Protein AF-A0A4R0INA7-F1 (afdb_monomer_lite)

Sequence (273 aa):
MPAPTEARASRQAVVHIVGDWQHWLDRLGLKVPRALCGAYLAAEGPDDGPDQDAPVCDRCERRASRHSLAELVRARCANRRARAATADRWAEAATFEDLCGLTAQWLEGELAFHPGGYDEPDPETTELLPVLADLNRIGFLTEASQPGATDPGYDGAGWQQRAAVQGYVTDETLRRVLALTAQTHGLLYVVHDPSDRIRQDAVVVTTRAGRPYTVFGVWLPPSNTRMTYGSWCSREIGAVVNQAHQVTLIDPEWGREDVLWPALTELLQPHAD

Organism: NCBI:txid1572659

pLDDT: mean 82.32, std 21.12, range [32.53, 98.75]

Secondary structure (DSSP, 8-state):
-PPPPP----HHHHHHHHHHHHHHHHHHTPPPPGGGSTTTSS---------TTPPPPHHHHHHHTSS-HHHHHHHHHHHHHHHHHHHHHHHH--SHHHHHHHHHHHHTT-SS-BTTTBSS--GGGGGGHHHHHHHHHTTEEEEEEE---EEE-TTS-EEEEEEEEEEEE--HHHHHHHHHHHHHHT-EEEEE-TT----PPPEEEEEETTEEEEEESPPPPHHHHHHHHTTTS-HHHHHHHTTSEEEEEEEEEET--SSHHHHHHHHHSPP--

InterPro domains:
  IPR054212 Domain of unknown function DUF6919 [PF21897] (87-269)

Radius of gyration: 26.39 Å; chains: 1; bounding box: 90×70×41 Å

Foldseek 3Di:
DDDDDDDPDDPVVLLVVLVVVVVVCVVVVHDDPPCSPPVNVPDDDDDDPDDPDDDDPPVNVVVPPPDDPVRVVVVVVVLVVLQVVLLVQLAPDDDLLSLLQSQLCQLVVNHCAFLLGGRHDDPQCVVVSVLSSLCSNVAWAWDDWGAFAFDQDPVRWTKKFWGKTKGWGDDPVVVVVVVVLCVVLVKDKAKDALPDPDFDDWAQGMDTNNHRDDTDNGDDALVNLCSRRVVRYDVNNSVVRSRTMIMMITDPDINDHVGPSVSSVVVSDPPDD

Structure (mmCIF, N/CA/C/O backbone):
data_AF-A0A4R0INA7-F1
#
_entry.id   AF-A0A4R0INA7-F1
#
loop_
_atom_site.group_PDB
_atom_site.id
_atom_site.type_symbol
_atom_site.label_atom_id
_atom_site.label_alt_id
_atom_site.label_comp_id
_atom_site.label_asym_id
_atom_site.label_entity_id
_atom_site.label_seq_id
_atom_site.pdbx_PDB_ins_code
_atom_site.Cartn_x
_atom_site.Cartn_y
_atom_site.Cartn_z
_atom_site.occupancy
_atom_site.B_iso_or_equiv
_atom_site.auth_seq_id
_atom_site.auth_comp_id
_atom_site.auth_asym_id
_atom_site.auth_atom_id
_atom_site.pdbx_PDB_model_num
ATOM 1 N N . MET A 1 1 ? 64.926 12.388 -5.546 1.00 42.53 1 MET A N 1
ATOM 2 C CA . MET A 1 1 ? 63.737 13.082 -5.012 1.00 42.53 1 MET A CA 1
ATOM 3 C C . MET A 1 1 ? 63.370 14.220 -5.951 1.00 42.53 1 MET A C 1
ATOM 5 O O . MET A 1 1 ? 64.147 15.166 -6.014 1.00 42.53 1 MET A O 1
ATOM 9 N N . PRO A 1 2 ? 62.266 14.128 -6.708 1.00 32.53 2 PRO A N 1
ATOM 10 C CA . PRO A 1 2 ? 61.672 15.274 -7.381 1.00 32.53 2 PRO A CA 1
ATOM 11 C C . PRO A 1 2 ? 60.582 15.927 -6.508 1.00 32.53 2 PRO A C 1
ATOM 13 O O . PRO A 1 2 ? 59.934 15.261 -5.702 1.00 32.53 2 PRO A O 1
ATOM 16 N N . ALA A 1 3 ? 60.451 17.244 -6.660 1.00 35.81 3 ALA A N 1
ATOM 17 C CA . ALA A 1 3 ? 59.513 18.147 -5.989 1.00 35.81 3 ALA A CA 1
ATOM 18 C C . ALA A 1 3 ? 58.036 17.873 -6.368 1.00 35.81 3 ALA A C 1
ATOM 20 O O . ALA A 1 3 ? 57.791 17.234 -7.394 1.00 35.81 3 ALA A O 1
ATOM 21 N N . PRO A 1 4 ? 57.048 18.346 -5.577 1.00 37.97 4 PRO A N 1
ATOM 22 C CA . PRO A 1 4 ? 55.641 18.083 -5.848 1.00 37.97 4 PRO A CA 1
ATOM 23 C C . PRO A 1 4 ? 55.151 18.910 -7.042 1.00 37.97 4 PRO A C 1
ATOM 25 O O . PRO A 1 4 ? 55.339 20.123 -7.105 1.00 37.97 4 PRO A O 1
ATOM 28 N N . THR A 1 5 ? 54.515 18.232 -7.992 1.00 36.81 5 THR A N 1
ATOM 29 C CA . THR A 1 5 ? 53.863 18.818 -9.162 1.00 36.81 5 THR A CA 1
ATOM 30 C C . THR A 1 5 ? 52.601 19.565 -8.724 1.00 36.81 5 THR A C 1
ATOM 32 O O . THR A 1 5 ? 51.670 18.959 -8.195 1.00 36.81 5 THR A O 1
ATOM 35 N N . GLU A 1 6 ? 52.562 20.880 -8.941 1.00 37.97 6 GLU A N 1
ATOM 36 C CA . GLU A 1 6 ? 51.373 21.712 -8.739 1.00 37.97 6 GLU A CA 1
ATOM 37 C C . GLU A 1 6 ? 50.221 21.254 -9.647 1.00 37.97 6 GLU A C 1
ATOM 39 O O . GLU A 1 6 ? 50.346 21.168 -10.873 1.00 37.97 6 GLU A O 1
ATOM 44 N N . ALA A 1 7 ? 49.072 20.970 -9.034 1.00 38.91 7 ALA A N 1
ATOM 45 C CA . ALA A 1 7 ? 47.838 20.629 -9.720 1.00 38.91 7 ALA A CA 1
ATOM 46 C C . ALA A 1 7 ? 47.245 21.876 -10.396 1.00 38.91 7 ALA A C 1
ATOM 48 O O . ALA A 1 7 ? 46.581 22.700 -9.769 1.00 38.91 7 ALA A O 1
ATOM 49 N N . ARG A 1 8 ? 47.456 22.007 -11.706 1.00 41.19 8 ARG A N 1
ATOM 50 C CA . ARG A 1 8 ? 46.763 22.993 -12.541 1.00 41.19 8 ARG A CA 1
ATOM 51 C C . ARG A 1 8 ? 45.349 22.473 -12.832 1.00 41.19 8 ARG A C 1
ATOM 53 O O . ARG A 1 8 ? 45.127 21.778 -13.819 1.00 41.19 8 ARG A O 1
ATOM 60 N N . ALA A 1 9 ? 44.399 22.763 -11.942 1.00 41.50 9 ALA A N 1
ATOM 61 C CA . ALA A 1 9 ? 42.982 22.487 -12.177 1.00 41.50 9 ALA A CA 1
ATOM 62 C C . ALA A 1 9 ? 42.499 23.268 -13.415 1.00 41.50 9 ALA A C 1
ATOM 64 O O . ALA A 1 9 ? 42.728 24.475 -13.528 1.00 41.50 9 ALA A O 1
ATOM 65 N N . SER A 1 10 ? 41.866 22.586 -14.373 1.00 49.31 10 SER A N 1
ATOM 66 C CA . SER A 1 10 ? 41.339 23.232 -15.579 1.00 49.31 10 SER A CA 1
ATOM 67 C C . SER A 1 10 ? 40.155 24.144 -15.223 1.00 49.31 10 SER A C 1
ATOM 69 O O . SER A 1 10 ? 39.353 23.823 -14.347 1.00 49.31 10 SER A O 1
ATOM 71 N N . ARG A 1 11 ? 40.009 25.287 -15.913 1.00 45.03 11 ARG A N 1
ATOM 72 C CA . ARG A 1 11 ? 38.905 26.257 -15.712 1.00 45.03 11 ARG A CA 1
ATOM 73 C C . ARG A 1 11 ? 37.508 25.615 -15.792 1.00 45.03 11 ARG A C 1
ATOM 75 O O . ARG A 1 11 ? 36.585 26.079 -15.132 1.00 45.03 11 ARG A O 1
ATOM 82 N N . GLN A 1 12 ? 37.368 24.515 -16.533 1.00 43.88 12 GLN A N 1
ATOM 83 C CA . GLN A 1 12 ? 36.139 23.720 -16.606 1.00 43.88 12 GLN A CA 1
ATOM 84 C C . GLN A 1 12 ? 35.754 23.101 -15.252 1.00 43.88 12 GLN A C 1
ATOM 86 O O . GLN A 1 12 ? 34.574 23.067 -14.915 1.00 43.88 12 GLN A O 1
ATOM 91 N N . ALA A 1 13 ? 36.729 22.697 -14.433 1.00 44.38 13 ALA A N 1
ATOM 92 C CA . ALA A 1 13 ? 36.473 22.135 -13.107 1.00 44.38 13 ALA A CA 1
ATOM 93 C C . ALA A 1 13 ? 35.911 23.180 -12.123 1.00 44.38 13 ALA A C 1
ATOM 95 O O . ALA A 1 13 ? 35.060 22.853 -11.302 1.00 44.38 13 ALA A O 1
ATOM 96 N N . VAL A 1 14 ? 36.314 24.452 -12.237 1.00 43.75 14 VAL A N 1
ATOM 97 C CA . VAL A 1 14 ? 35.816 25.539 -11.369 1.00 43.75 14 VAL A CA 1
ATOM 98 C C . VAL A 1 14 ? 34.374 25.933 -11.723 1.00 43.75 14 VAL A C 1
ATOM 100 O O . VAL A 1 14 ? 33.573 26.188 -10.829 1.00 43.75 14 VAL A O 1
ATOM 103 N N . VAL A 1 15 ? 34.005 25.914 -13.010 1.00 47.75 15 VAL A N 1
ATOM 104 C CA . VAL A 1 15 ? 32.629 26.201 -13.465 1.00 47.75 15 VAL A CA 1
ATOM 105 C C . VAL A 1 15 ? 31.639 25.119 -13.012 1.00 47.75 15 VAL A C 1
ATOM 107 O O . VAL A 1 15 ? 30.512 25.444 -12.642 1.00 47.75 15 VAL A O 1
ATOM 110 N N . HIS A 1 16 ? 32.064 23.854 -12.967 1.00 45.56 16 HIS A N 1
ATOM 111 C CA . HIS A 1 16 ? 31.224 22.759 -12.473 1.00 45.56 16 HIS A CA 1
ATOM 112 C C . HIS A 1 16 ? 31.041 22.786 -10.951 1.00 45.56 16 HIS A C 1
ATOM 114 O O . HIS A 1 16 ? 29.917 22.649 -10.476 1.00 45.56 16 HIS A O 1
ATOM 120 N N . ILE A 1 17 ? 32.100 23.079 -10.186 1.00 44.75 17 ILE A N 1
ATOM 121 C CA . ILE A 1 17 ? 32.002 23.178 -8.721 1.00 44.75 17 ILE A CA 1
ATOM 122 C C . ILE A 1 17 ? 31.041 24.303 -8.306 1.00 44.75 17 ILE A C 1
ATOM 124 O O . ILE A 1 17 ? 30.274 24.131 -7.370 1.00 44.75 17 ILE A O 1
ATOM 128 N N . VAL A 1 18 ? 30.998 25.438 -9.005 1.00 48.53 18 VAL A N 1
ATOM 129 C CA . VAL A 1 18 ? 30.060 26.524 -8.655 1.00 48.53 18 VAL A CA 1
ATOM 130 C C . VAL A 1 18 ? 28.613 26.201 -9.072 1.00 48.53 18 VAL A C 1
ATOM 132 O O . VAL A 1 18 ? 27.675 26.597 -8.379 1.00 48.53 18 VAL A O 1
ATOM 135 N N . GLY A 1 19 ? 28.411 25.433 -10.149 1.00 50.62 19 GLY A N 1
ATOM 136 C CA . GLY A 1 19 ? 27.085 24.983 -10.594 1.00 50.62 19 GLY A CA 1
ATOM 137 C C . GLY A 1 19 ? 26.404 24.016 -9.619 1.00 50.62 19 GLY A C 1
ATOM 138 O O . GLY A 1 19 ? 25.214 24.170 -9.339 1.00 50.62 19 GLY A O 1
ATOM 139 N N . ASP A 1 20 ? 27.165 23.087 -9.039 1.00 47.88 20 ASP A N 1
ATOM 140 C CA . ASP A 1 20 ? 26.627 22.070 -8.124 1.00 47.88 20 ASP A CA 1
ATOM 141 C C . ASP A 1 20 ? 26.244 22.653 -6.753 1.00 47.88 20 ASP A C 1
ATOM 143 O O . ASP A 1 20 ? 25.273 22.227 -6.125 1.00 47.88 20 ASP A O 1
ATOM 147 N N . TRP A 1 21 ? 26.944 23.700 -6.306 1.00 45.94 21 TRP A N 1
ATOM 148 C CA . TRP A 1 21 ? 26.625 24.400 -5.057 1.00 45.94 21 TRP A CA 1
ATOM 149 C C . TRP A 1 21 ? 25.444 25.360 -5.210 1.00 45.94 21 TRP A C 1
ATOM 151 O O . TRP A 1 21 ? 24.726 25.612 -4.240 1.00 45.94 21 TRP A O 1
ATOM 161 N N . GLN A 1 22 ? 25.192 25.860 -6.424 1.00 50.78 22 GLN A N 1
ATOM 162 C CA . GLN A 1 22 ? 24.093 26.785 -6.695 1.00 50.78 22 GLN A CA 1
ATOM 163 C C . GLN A 1 22 ? 22.730 26.162 -6.370 1.00 50.78 22 GLN A C 1
ATOM 165 O O . GLN A 1 22 ? 21.890 26.828 -5.775 1.00 50.78 22 GLN A O 1
ATOM 170 N N . HIS A 1 23 ? 22.529 24.874 -6.665 1.00 51.47 23 HIS A N 1
ATOM 171 C CA . HIS A 1 23 ? 21.294 24.168 -6.308 1.00 51.47 23 HIS A CA 1
ATOM 172 C C . HIS A 1 23 ? 21.066 24.114 -4.784 1.00 51.47 23 HIS A C 1
ATOM 174 O O . HIS A 1 23 ? 19.941 24.273 -4.305 1.00 51.47 23 HIS A O 1
ATOM 180 N N . TRP A 1 24 ? 22.138 23.932 -4.006 1.00 51.75 24 TRP A N 1
ATOM 181 C CA . TRP A 1 24 ? 22.070 23.860 -2.545 1.00 51.75 24 TRP A CA 1
ATOM 182 C C . TRP A 1 24 ? 21.854 25.243 -1.907 1.00 51.75 24 TRP A C 1
ATOM 184 O O . TRP A 1 24 ? 21.051 25.393 -0.986 1.00 51.75 24 TRP A O 1
ATOM 194 N N . LEU A 1 25 ? 22.502 26.278 -2.449 1.00 56.38 25 LEU A N 1
ATOM 195 C CA . LEU A 1 25 ? 22.323 27.675 -2.038 1.00 56.38 25 LEU A CA 1
ATOM 196 C C . LEU A 1 25 ? 20.921 28.207 -2.384 1.00 56.38 25 LEU A C 1
ATOM 198 O O . LEU A 1 25 ? 20.319 28.916 -1.573 1.00 56.38 25 LEU A O 1
ATOM 202 N N . ASP A 1 26 ? 20.365 27.790 -3.526 1.00 53.84 26 ASP A N 1
ATOM 203 C CA . ASP A 1 26 ? 18.996 28.103 -3.950 1.00 53.84 26 ASP A CA 1
ATOM 204 C C . ASP A 1 26 ? 17.956 27.478 -2.996 1.00 53.84 26 ASP A C 1
ATOM 206 O O . ASP A 1 26 ? 16.965 28.127 -2.653 1.00 53.84 26 ASP A O 1
ATOM 210 N N . ARG A 1 27 ? 18.202 26.262 -2.479 1.00 53.84 27 ARG A N 1
ATOM 211 C CA . ARG A 1 27 ? 17.357 25.624 -1.446 1.00 53.84 27 ARG A CA 1
ATOM 212 C C . ARG A 1 27 ? 17.363 26.368 -0.107 1.00 53.84 27 ARG A C 1
ATOM 214 O O . ARG A 1 27 ? 16.364 26.329 0.609 1.00 53.84 27 ARG A O 1
ATOM 221 N N . LEU A 1 28 ? 18.462 27.043 0.232 1.00 53.69 28 LEU A N 1
ATOM 222 C CA . LEU A 1 28 ? 18.608 27.801 1.480 1.00 53.69 28 LEU A CA 1
ATOM 223 C C . LEU A 1 28 ? 18.204 29.279 1.370 1.00 53.69 28 LEU A C 1
ATOM 225 O O . LEU A 1 28 ? 18.165 29.976 2.383 1.00 53.69 28 LEU A O 1
ATOM 229 N N . GLY A 1 29 ? 17.883 29.772 0.170 1.00 48.00 29 GLY A N 1
ATOM 230 C CA . GLY A 1 29 ? 17.469 31.162 -0.047 1.00 48.00 29 GLY A CA 1
ATOM 231 C C . GLY A 1 29 ? 18.594 32.191 0.122 1.00 48.00 29 GLY A C 1
ATOM 232 O O . GLY A 1 29 ? 18.318 33.369 0.357 1.00 48.00 29 GLY A O 1
ATOM 233 N N . LEU A 1 30 ? 19.856 31.769 0.011 1.00 47.41 30 LEU A N 1
ATOM 234 C CA . LEU A 1 30 ? 21.020 32.651 0.097 1.00 47.41 30 LEU A CA 1
ATOM 235 C C . LEU A 1 30 ? 21.363 33.198 -1.295 1.00 47.41 30 LEU A C 1
ATOM 237 O O . LEU A 1 30 ? 21.539 32.442 -2.247 1.00 47.41 30 LEU A O 1
ATOM 241 N N . LYS A 1 31 ? 21.469 34.526 -1.433 1.00 49.72 31 LYS A N 1
ATOM 242 C CA . LYS A 1 31 ? 21.865 35.158 -2.703 1.00 49.72 31 LYS A CA 1
ATOM 243 C C . LYS A 1 31 ? 23.366 35.001 -2.927 1.00 49.72 31 LYS A C 1
ATOM 245 O O . LYS A 1 31 ? 24.161 35.453 -2.107 1.00 49.72 31 LYS A O 1
ATOM 250 N N . VAL A 1 32 ? 23.749 34.449 -4.075 1.00 52.53 32 VAL A N 1
ATOM 251 C CA . VAL A 1 32 ? 25.147 34.437 -4.518 1.00 52.53 32 VAL A CA 1
ATOM 252 C C . VAL A 1 32 ? 25.527 35.841 -5.018 1.00 52.53 32 VAL A C 1
ATOM 254 O O . VAL A 1 32 ? 24.811 36.395 -5.859 1.00 52.53 32 VAL A O 1
ATOM 257 N N . PRO A 1 33 ? 26.616 36.454 -4.514 1.00 52.88 33 PRO A N 1
ATOM 258 C CA . PRO A 1 33 ? 27.114 37.725 -5.033 1.00 52.88 33 PRO A CA 1
ATOM 259 C C . PRO A 1 33 ? 27.384 37.644 -6.543 1.00 52.88 33 PRO A C 1
ATOM 261 O O . PRO A 1 33 ? 27.966 36.671 -7.019 1.00 52.88 33 PRO A O 1
ATOM 264 N N . ARG A 1 34 ? 27.001 38.683 -7.300 1.00 51.47 34 ARG A N 1
ATOM 265 C CA . ARG A 1 34 ? 27.123 38.753 -8.776 1.00 51.47 34 ARG A CA 1
ATOM 266 C C . ARG A 1 34 ? 28.512 38.373 -9.316 1.00 51.47 34 ARG A C 1
ATOM 268 O O . ARG A 1 34 ? 28.588 37.794 -10.395 1.00 51.47 34 ARG A O 1
ATOM 275 N N . ALA A 1 35 ? 29.569 38.631 -8.543 1.00 51.09 35 ALA A N 1
ATOM 276 C CA . ALA A 1 35 ? 30.959 38.307 -8.874 1.00 51.09 35 ALA A CA 1
ATOM 277 C C . ALA A 1 35 ? 31.255 36.797 -9.023 1.00 51.09 35 ALA A C 1
ATOM 279 O O . ALA A 1 35 ? 32.305 36.435 -9.542 1.00 51.09 35 ALA A O 1
ATOM 280 N N . LEU A 1 36 ? 30.349 35.917 -8.579 1.00 48.47 36 LEU A N 1
ATOM 281 C CA . LEU A 1 36 ? 30.504 34.457 -8.635 1.00 48.47 36 LEU A CA 1
ATOM 282 C C . LEU A 1 36 ? 29.595 33.786 -9.682 1.00 48.47 36 LEU A C 1
ATOM 284 O O . LEU A 1 36 ? 29.593 32.565 -9.811 1.00 48.47 36 LEU A O 1
ATOM 288 N N . CYS A 1 37 ? 28.827 34.561 -10.456 1.00 55.09 37 CYS A N 1
ATOM 289 C CA . CYS A 1 37 ? 28.066 34.036 -11.589 1.00 55.09 37 CYS A CA 1
ATOM 290 C C . CYS A 1 37 ? 29.021 33.687 -12.743 1.00 55.09 37 CYS A C 1
ATOM 292 O O . CYS A 1 37 ? 29.847 34.513 -13.132 1.00 55.09 37 CYS A O 1
ATOM 294 N N . GLY A 1 38 ? 28.880 32.496 -13.338 1.00 49.00 38 GLY A N 1
ATOM 295 C CA . GLY A 1 38 ? 29.788 31.978 -14.374 1.00 49.00 38 GLY A CA 1
A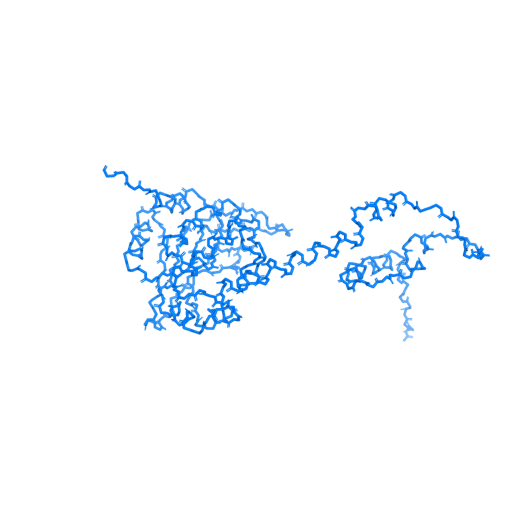TOM 296 C C . GLY A 1 38 ? 29.969 32.868 -15.614 1.00 49.00 38 GLY A C 1
ATOM 297 O O . GLY A 1 38 ? 30.968 32.729 -16.308 1.00 49.00 38 GLY A O 1
ATOM 298 N N . ALA A 1 39 ? 29.058 33.815 -15.867 1.00 49.25 39 ALA A N 1
ATOM 299 C CA . ALA A 1 39 ? 29.199 34.812 -16.931 1.00 49.25 39 ALA A CA 1
ATOM 300 C C . ALA A 1 39 ? 30.151 35.973 -16.566 1.00 49.25 39 ALA A C 1
ATOM 302 O O . ALA A 1 39 ? 30.832 36.487 -17.444 1.00 49.25 39 ALA A O 1
ATOM 303 N N . TYR A 1 40 ? 30.244 36.354 -15.285 1.00 47.22 40 TYR A N 1
ATOM 304 C CA . TYR A 1 40 ? 31.164 37.398 -14.802 1.00 47.22 40 TYR A CA 1
ATOM 305 C C . TYR A 1 40 ? 32.612 36.888 -14.745 1.00 47.22 40 TYR A C 1
ATOM 307 O O . TYR A 1 40 ? 33.551 37.628 -15.000 1.00 47.22 40 TYR A O 1
ATOM 315 N N . LEU A 1 41 ? 32.789 35.590 -14.478 1.00 48.44 41 LEU A N 1
ATOM 316 C CA . LEU A 1 41 ? 34.094 34.917 -14.498 1.00 48.44 41 LEU A CA 1
ATOM 317 C C . LEU A 1 41 ? 34.597 34.593 -15.919 1.00 48.44 41 LEU A C 1
ATOM 319 O O . LEU A 1 41 ? 35.761 34.234 -16.081 1.00 48.44 41 LEU A O 1
ATOM 323 N N . ALA A 1 42 ? 33.728 34.688 -16.933 1.00 48.53 42 ALA A N 1
ATOM 324 C CA . ALA A 1 42 ? 34.043 34.389 -18.332 1.00 48.53 42 ALA A CA 1
ATOM 325 C C . ALA A 1 42 ? 34.328 35.638 -19.190 1.00 48.53 42 ALA A C 1
ATOM 327 O O . ALA A 1 42 ? 34.786 35.492 -20.322 1.00 48.53 42 ALA A O 1
ATOM 328 N N . ALA A 1 43 ? 34.066 36.845 -18.679 1.00 47.97 43 ALA A N 1
ATOM 329 C CA . ALA A 1 43 ? 34.358 38.093 -19.374 1.00 47.97 43 ALA A CA 1
ATOM 330 C C . ALA A 1 43 ? 35.795 38.551 -19.057 1.00 47.97 43 ALA A C 1
ATOM 332 O O . ALA A 1 43 ? 36.082 38.989 -17.946 1.00 47.97 43 ALA A O 1
ATOM 333 N N . GLU A 1 44 ? 36.713 38.432 -20.020 1.00 44.78 44 GLU A N 1
ATOM 334 C CA . GLU A 1 44 ? 38.018 39.102 -19.952 1.00 44.78 44 GLU A CA 1
ATOM 335 C C . GLU A 1 44 ? 37.855 40.566 -20.405 1.00 44.78 44 GLU A C 1
ATOM 337 O O . GLU A 1 44 ? 37.512 40.825 -21.557 1.00 44.78 44 GLU A O 1
ATOM 342 N N . GLY A 1 45 ? 38.098 41.524 -19.506 1.00 45.12 45 GLY A N 1
ATOM 343 C CA . GLY A 1 45 ? 38.155 42.959 -19.807 1.00 45.12 45 GLY A CA 1
ATOM 344 C C . GLY A 1 45 ? 38.576 43.771 -18.571 1.00 45.12 45 GLY A C 1
ATOM 345 O O . GLY A 1 45 ? 38.153 43.418 -17.470 1.00 45.12 45 GLY A O 1
ATOM 346 N N . PRO A 1 46 ? 39.461 44.779 -18.704 1.00 45.47 46 PRO A N 1
ATOM 347 C CA . PRO A 1 46 ? 40.089 45.446 -17.568 1.00 45.47 46 PRO A CA 1
ATOM 348 C C . PRO A 1 46 ? 39.139 46.445 -16.900 1.00 45.47 46 PRO A C 1
ATOM 350 O O . PRO A 1 46 ? 38.490 47.220 -17.585 1.00 45.47 46 PRO A O 1
ATOM 353 N N . ASP A 1 47 ? 39.112 46.400 -15.568 1.00 52.06 47 ASP A N 1
ATOM 354 C CA . ASP A 1 47 ? 38.852 47.497 -14.622 1.00 52.06 47 ASP A CA 1
ATOM 355 C C . ASP A 1 47 ? 38.012 48.689 -15.132 1.00 52.06 47 ASP A C 1
ATOM 357 O O . ASP A 1 47 ? 38.489 49.819 -15.190 1.00 52.06 47 ASP A O 1
ATOM 361 N N . ASP A 1 48 ? 36.741 48.438 -15.441 1.00 42.81 48 ASP A N 1
ATOM 362 C CA . ASP A 1 48 ? 35.712 49.472 -15.487 1.00 42.81 48 ASP A CA 1
ATOM 363 C C . ASP A 1 48 ? 34.731 49.195 -14.340 1.00 42.81 48 ASP A C 1
ATOM 365 O O . ASP A 1 48 ? 34.306 48.057 -14.117 1.00 42.81 48 ASP A O 1
ATOM 369 N N . GLY A 1 49 ? 34.462 50.232 -13.542 1.00 49.69 49 GLY A N 1
ATOM 370 C CA . GLY A 1 49 ? 33.680 50.171 -12.305 1.00 49.69 49 GLY A CA 1
ATOM 371 C C . GLY A 1 49 ? 32.276 49.571 -12.474 1.00 49.69 49 GLY A C 1
ATOM 372 O O . GLY A 1 49 ? 31.852 49.285 -13.588 1.00 49.69 49 GLY A O 1
ATOM 373 N N . PRO A 1 50 ? 31.526 49.367 -11.372 1.00 41.06 50 PRO A N 1
ATOM 374 C CA . PRO A 1 50 ? 30.244 48.671 -11.404 1.00 41.06 50 PRO A CA 1
ATOM 375 C C . PRO A 1 50 ? 29.255 49.406 -12.313 1.00 41.06 50 PRO A C 1
ATOM 377 O O . PRO A 1 50 ? 28.613 50.369 -11.896 1.00 41.06 50 PRO A O 1
ATOM 380 N N . ASP A 1 51 ? 29.155 48.931 -13.549 1.00 44.19 51 ASP A N 1
ATOM 381 C CA . ASP A 1 51 ? 28.239 49.424 -14.561 1.00 44.19 51 ASP A CA 1
ATOM 382 C C . ASP A 1 51 ? 26.812 49.100 -14.103 1.00 44.19 51 ASP A C 1
ATOM 384 O O . ASP A 1 51 ? 26.408 47.935 -13.997 1.00 44.19 51 ASP A O 1
ATOM 388 N N . GLN A 1 52 ? 26.081 50.140 -13.699 1.00 48.31 52 GLN A N 1
ATOM 389 C CA . GLN A 1 52 ? 24.741 50.022 -13.122 1.00 48.31 52 GLN A CA 1
ATOM 390 C C . GLN A 1 52 ? 23.667 49.761 -14.190 1.00 48.31 52 GLN A C 1
ATOM 392 O O . GLN A 1 52 ? 22.542 49.434 -13.816 1.00 48.31 52 GLN A O 1
ATOM 397 N N . ASP A 1 53 ? 24.027 49.792 -15.481 1.00 45.62 53 ASP A N 1
ATOM 398 C CA . ASP A 1 53 ? 23.081 49.775 -16.605 1.00 45.62 53 ASP A CA 1
ATOM 399 C C . ASP A 1 53 ? 23.281 48.618 -17.610 1.00 45.62 53 ASP A C 1
ATOM 401 O O . ASP A 1 53 ? 22.698 48.619 -18.696 1.00 45.62 53 ASP A O 1
ATOM 405 N N . ALA A 1 54 ? 24.039 47.571 -17.260 1.00 46.50 54 ALA A N 1
ATOM 406 C CA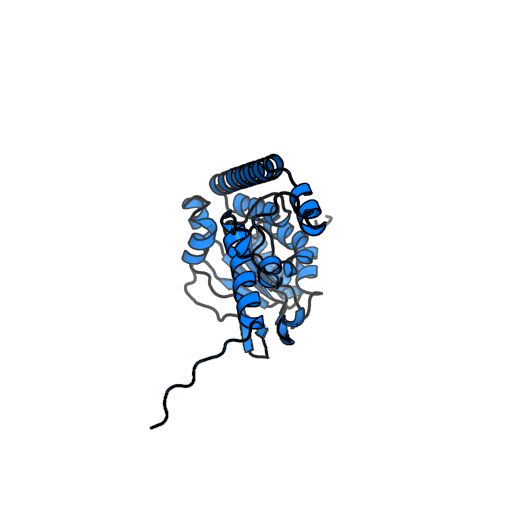 . ALA A 1 54 ? 24.141 46.384 -18.115 1.00 46.50 54 ALA A CA 1
ATOM 407 C C . ALA A 1 54 ? 22.769 45.672 -18.250 1.00 46.50 54 ALA A C 1
ATOM 409 O O . ALA A 1 54 ? 22.162 45.318 -17.228 1.00 46.50 54 ALA A O 1
ATOM 410 N N . PRO A 1 55 ? 22.271 45.404 -19.479 1.00 48.31 55 PRO A N 1
ATOM 411 C CA . PRO A 1 55 ? 20.949 44.824 -19.686 1.00 48.31 55 PRO A CA 1
ATOM 412 C C . PRO A 1 55 ? 20.852 43.446 -19.026 1.00 48.31 55 PRO A C 1
ATOM 414 O O . PRO A 1 55 ? 21.690 42.561 -19.228 1.00 48.31 55 PRO A O 1
ATOM 417 N N . VAL A 1 56 ? 19.811 43.262 -18.211 1.00 52.75 56 VAL A N 1
ATOM 418 C CA . VAL A 1 56 ? 19.497 41.971 -17.597 1.00 52.75 56 VAL A CA 1
ATOM 419 C C . VAL A 1 56 ? 19.279 40.974 -18.728 1.00 52.75 56 VAL A C 1
ATOM 421 O O . VAL A 1 56 ? 18.468 41.207 -19.617 1.00 52.75 56 VAL A O 1
ATOM 424 N N . CYS A 1 57 ? 20.021 39.863 -18.732 1.00 60.78 57 CYS A N 1
ATOM 425 C CA . CYS A 1 57 ? 19.846 38.900 -19.810 1.00 60.78 57 CYS A CA 1
ATOM 426 C C . CYS A 1 57 ? 18.410 38.358 -19.793 1.00 60.78 57 CYS A C 1
ATOM 428 O O . CYS A 1 57 ? 17.823 38.124 -18.735 1.00 60.78 57 CYS A O 1
ATOM 430 N N . ASP A 1 58 ? 17.879 38.084 -20.977 1.00 47.84 58 ASP A N 1
ATOM 431 C CA . ASP A 1 58 ? 16.504 37.637 -21.221 1.00 47.84 58 ASP A CA 1
ATOM 432 C C . ASP A 1 58 ? 16.142 36.359 -20.408 1.00 47.84 58 ASP A C 1
ATOM 434 O O . ASP A 1 58 ? 14.990 36.065 -20.099 1.00 47.84 58 ASP A O 1
ATOM 438 N N . ARG A 1 59 ? 17.151 35.587 -19.968 1.00 52.25 59 ARG A N 1
ATOM 439 C CA . ARG A 1 59 ? 17.001 34.445 -19.044 1.00 52.25 59 ARG A CA 1
ATOM 440 C C . ARG A 1 59 ? 16.773 34.870 -17.588 1.00 52.25 59 ARG A C 1
ATOM 442 O O . ARG A 1 59 ? 16.006 34.215 -16.892 1.00 52.25 59 ARG A O 1
ATOM 449 N N . CYS A 1 60 ? 17.422 35.935 -17.126 1.00 52.03 60 CYS A N 1
ATOM 450 C CA . CYS A 1 60 ? 17.232 36.523 -15.800 1.00 52.03 60 CYS A CA 1
ATOM 451 C C . CYS A 1 60 ? 15.931 37.334 -15.724 1.00 52.03 60 CYS A C 1
ATOM 453 O O . CYS A 1 60 ? 15.232 37.231 -14.719 1.00 52.03 60 CYS A O 1
ATOM 455 N N . GLU A 1 61 ? 15.543 38.037 -16.793 1.00 49.41 61 GLU A N 1
ATOM 456 C CA . GLU A 1 61 ? 14.232 38.697 -16.895 1.00 49.41 61 GLU A CA 1
ATOM 457 C C . GLU A 1 61 ? 13.084 37.683 -16.889 1.00 49.41 61 GLU A C 1
ATOM 459 O O . GLU A 1 61 ? 12.162 37.809 -16.082 1.00 49.41 61 GLU A O 1
ATOM 464 N N . ARG A 1 62 ? 13.178 36.598 -17.674 1.00 52.66 62 ARG A N 1
ATOM 465 C CA . ARG A 1 62 ? 12.201 35.488 -17.653 1.00 52.66 62 ARG A CA 1
ATOM 466 C C . ARG A 1 62 ? 12.168 34.696 -16.339 1.00 52.66 62 ARG A C 1
ATOM 468 O O . ARG A 1 62 ? 11.184 34.012 -16.066 1.00 52.66 62 ARG A O 1
ATOM 475 N N . ARG A 1 63 ? 13.228 34.754 -15.522 1.00 51.97 63 ARG A N 1
ATOM 476 C CA . ARG A 1 63 ? 13.314 34.069 -14.214 1.00 51.97 63 ARG A CA 1
ATOM 477 C C . ARG A 1 63 ? 12.817 34.956 -13.067 1.00 51.97 63 ARG A C 1
ATOM 479 O O . ARG A 1 63 ? 12.193 34.437 -12.149 1.00 51.97 63 ARG A O 1
ATOM 486 N N . ALA A 1 64 ? 13.020 36.272 -13.147 1.00 50.47 64 ALA A N 1
ATOM 487 C CA . ALA A 1 64 ? 12.460 37.254 -12.213 1.00 50.47 64 ALA A CA 1
ATOM 488 C C . ALA A 1 64 ? 10.939 37.444 -12.381 1.00 50.47 64 ALA A C 1
ATOM 490 O O . ALA A 1 64 ? 10.251 37.777 -11.421 1.00 50.47 64 ALA A O 1
ATOM 491 N N . SER A 1 65 ? 10.412 37.195 -13.583 1.00 54.47 65 SER A N 1
ATOM 492 C CA . SER A 1 65 ? 8.997 37.382 -13.932 1.00 54.47 65 SER A CA 1
ATOM 493 C C . SER A 1 65 ? 8.107 36.156 -13.721 1.00 54.47 65 SER A C 1
ATOM 495 O O . SER A 1 65 ? 6.921 36.227 -14.030 1.00 54.47 65 SER A O 1
ATOM 497 N N . ARG A 1 66 ? 8.622 35.029 -13.204 1.00 59.62 66 ARG A N 1
ATOM 498 C CA . ARG A 1 66 ? 7.794 33.818 -13.140 1.00 59.62 66 ARG A CA 1
ATOM 499 C C . ARG A 1 66 ? 6.876 33.741 -11.938 1.00 59.62 66 ARG A C 1
ATOM 501 O O . ARG A 1 66 ? 5.721 33.439 -12.178 1.00 59.62 66 ARG A O 1
ATOM 508 N N . HIS A 1 67 ? 7.295 34.049 -10.716 1.00 58.22 67 HIS A N 1
ATOM 509 C CA . HIS A 1 67 ? 6.386 34.197 -9.571 1.00 58.22 67 HIS A CA 1
ATOM 510 C C . HIS A 1 67 ? 6.900 35.363 -8.722 1.00 58.22 67 HIS A C 1
ATOM 512 O O . HIS A 1 67 ? 8.070 35.386 -8.333 1.00 58.22 67 HIS A O 1
ATOM 518 N N . SER A 1 68 ? 6.050 36.337 -8.422 1.00 81.12 68 SER A N 1
ATOM 519 C CA . SER A 1 68 ? 6.355 37.358 -7.422 1.00 81.12 68 SER A CA 1
ATOM 520 C C . SER A 1 68 ? 6.725 36.690 -6.090 1.00 81.12 68 SER A C 1
ATOM 522 O O . SER A 1 68 ? 6.214 35.621 -5.747 1.00 81.12 68 SER A O 1
ATOM 524 N N . LEU A 1 69 ? 7.579 37.328 -5.283 1.00 77.94 69 LEU A N 1
ATOM 525 C CA . LEU A 1 69 ? 7.884 36.851 -3.923 1.00 77.94 69 LEU A CA 1
ATOM 526 C C . LEU A 1 69 ? 6.598 36.561 -3.125 1.00 77.94 69 LEU A C 1
ATOM 528 O O . LEU A 1 69 ? 6.535 35.601 -2.362 1.00 77.94 69 LEU A O 1
ATOM 532 N N . ALA A 1 70 ? 5.552 37.360 -3.351 1.00 78.31 70 ALA A N 1
ATOM 533 C CA . ALA A 1 70 ? 4.242 37.169 -2.748 1.00 78.31 70 ALA A CA 1
ATOM 534 C C . ALA A 1 70 ? 3.571 35.845 -3.167 1.00 78.31 70 ALA A C 1
ATOM 536 O O . ALA A 1 70 ? 2.954 35.195 -2.327 1.00 78.31 70 ALA A O 1
ATOM 537 N N . GLU A 1 71 ? 3.698 35.412 -4.423 1.00 83.06 71 GLU A N 1
ATOM 538 C CA . GLU A 1 71 ? 3.180 34.119 -4.899 1.00 83.06 71 GLU A CA 1
ATOM 539 C C . GLU A 1 71 ? 3.936 32.943 -4.289 1.00 83.06 71 GLU A C 1
ATOM 541 O O . GLU A 1 71 ? 3.304 32.005 -3.811 1.00 83.06 71 GLU A O 1
ATOM 546 N N . LEU A 1 72 ? 5.267 33.023 -4.206 1.00 82.94 72 LEU A N 1
ATOM 547 C CA . LEU A 1 72 ? 6.079 31.997 -3.543 1.00 82.94 72 LEU A CA 1
ATOM 548 C C . LEU A 1 72 ? 5.733 31.871 -2.053 1.00 82.94 72 LEU A C 1
ATOM 550 O O . LEU A 1 72 ? 5.582 30.764 -1.534 1.00 82.94 72 LEU A O 1
ATOM 554 N N . VAL A 1 73 ? 5.557 33.001 -1.362 1.00 85.81 73 VAL A N 1
ATOM 555 C CA . VAL A 1 73 ? 5.125 33.019 0.043 1.00 85.81 73 VAL A CA 1
ATOM 556 C C . VAL A 1 73 ? 3.724 32.420 0.188 1.00 85.81 73 VAL A C 1
ATOM 558 O O . VAL A 1 73 ? 3.514 31.585 1.069 1.00 85.81 73 VAL A O 1
ATOM 561 N N . ARG A 1 74 ? 2.774 32.779 -0.688 1.00 87.81 74 ARG A N 1
ATOM 562 C CA . ARG A 1 74 ? 1.419 32.200 -0.683 1.00 87.81 74 ARG A CA 1
ATOM 563 C C . ARG A 1 74 ? 1.442 30.688 -0.900 1.00 87.81 74 ARG A C 1
ATOM 565 O O . ARG A 1 74 ? 0.809 29.976 -0.122 1.00 87.81 74 ARG A O 1
ATOM 572 N N . ALA A 1 75 ? 2.196 30.203 -1.885 1.00 87.69 75 ALA A N 1
ATOM 573 C CA . ALA A 1 75 ? 2.342 28.777 -2.169 1.00 87.69 75 ALA A CA 1
ATOM 574 C C . ALA A 1 75 ? 2.931 28.019 -0.968 1.00 87.69 75 ALA A C 1
ATOM 576 O O . ALA A 1 75 ? 2.380 27.006 -0.541 1.00 87.69 75 ALA A O 1
ATOM 577 N N . ARG A 1 76 ? 3.984 28.558 -0.337 1.00 89.06 76 ARG A N 1
ATOM 578 C CA . ARG A 1 76 ? 4.590 27.962 0.864 1.00 89.06 76 ARG A CA 1
ATOM 579 C C . ARG A 1 76 ? 3.619 27.902 2.044 1.00 89.06 76 ARG A C 1
ATOM 581 O O . ARG A 1 76 ? 3.565 26.894 2.745 1.00 89.06 76 ARG A O 1
ATOM 588 N N . CYS A 1 77 ? 2.848 28.963 2.278 1.00 93.81 77 CYS A N 1
ATOM 589 C CA . CYS A 1 77 ? 1.833 28.987 3.332 1.00 93.81 77 CYS A CA 1
ATOM 590 C C . CYS A 1 77 ? 0.672 28.025 3.046 1.00 93.81 77 CYS A C 1
ATOM 592 O O . CYS A 1 77 ? 0.147 27.413 3.975 1.00 93.81 77 CYS A O 1
ATOM 594 N N . ALA A 1 78 ? 0.257 27.884 1.785 1.00 92.12 78 ALA A N 1
ATOM 595 C CA . ALA A 1 78 ? -0.758 26.915 1.380 1.00 92.12 78 ALA A CA 1
ATOM 596 C C . ALA A 1 78 ? -0.269 25.477 1.605 1.00 92.12 78 ALA A C 1
ATOM 598 O O . ALA A 1 78 ? -0.945 24.721 2.294 1.00 92.12 78 ALA A O 1
ATOM 599 N N . ASN A 1 79 ? 0.942 25.145 1.144 1.00 91.38 79 ASN A N 1
ATOM 600 C CA . ASN A 1 79 ? 1.551 23.835 1.366 1.00 91.38 79 ASN A CA 1
ATOM 601 C C . ASN A 1 79 ? 1.683 23.516 2.864 1.00 91.38 79 ASN A C 1
ATOM 603 O O . ASN A 1 79 ? 1.253 22.455 3.302 1.00 91.38 79 ASN A O 1
ATOM 607 N N . ARG A 1 80 ? 2.169 24.461 3.684 1.00 94.06 80 ARG A N 1
ATOM 608 C CA . ARG A 1 80 ? 2.251 24.265 5.142 1.00 94.06 80 ARG A CA 1
ATOM 609 C C . ARG A 1 80 ? 0.887 23.950 5.763 1.00 94.06 80 ARG A C 1
ATOM 611 O O . ARG A 1 80 ? 0.816 23.082 6.624 1.00 94.06 80 ARG A O 1
ATOM 618 N N . ARG A 1 81 ? -0.175 24.648 5.348 1.00 95.56 81 ARG A N 1
ATOM 619 C CA . ARG A 1 81 ? -1.538 24.394 5.844 1.00 95.56 81 ARG A CA 1
ATOM 620 C C . ARG A 1 81 ? -2.062 23.028 5.405 1.00 95.56 81 ARG A C 1
ATOM 622 O O . ARG A 1 81 ? -2.601 22.320 6.241 1.00 95.56 81 ARG A O 1
ATOM 629 N N . ALA A 1 82 ? -1.853 22.644 4.145 1.00 93.94 82 ALA A N 1
ATOM 630 C CA . ALA A 1 82 ? -2.246 21.327 3.640 1.00 93.94 82 ALA A CA 1
ATOM 631 C C . ALA A 1 82 ? -1.532 20.190 4.391 1.00 93.94 82 ALA A C 1
ATOM 633 O O . ALA A 1 82 ? -2.164 19.212 4.783 1.00 93.94 82 ALA A O 1
ATOM 634 N N . ARG A 1 83 ? -0.232 20.353 4.670 1.00 96.06 83 ARG A N 1
ATOM 635 C CA . ARG A 1 83 ? 0.532 19.397 5.482 1.00 96.06 83 ARG A CA 1
ATOM 636 C C . ARG A 1 83 ? 0.049 19.342 6.928 1.00 96.06 83 ARG A C 1
ATOM 638 O O . ARG A 1 83 ? -0.067 18.251 7.462 1.00 96.06 83 ARG A O 1
ATOM 645 N N . ALA A 1 84 ? -0.248 20.482 7.553 1.00 96.56 84 ALA A N 1
ATOM 646 C CA . ALA A 1 84 ? -0.803 20.496 8.907 1.00 96.56 84 ALA A CA 1
ATOM 647 C C . ALA A 1 84 ? -2.151 19.759 8.965 1.00 96.56 84 ALA A C 1
ATOM 649 O O . ALA A 1 84 ? -2.298 18.845 9.761 1.00 96.56 84 ALA A O 1
ATOM 650 N N . ALA A 1 85 ? -3.067 20.056 8.037 1.00 97.25 85 ALA A N 1
ATOM 651 C CA . ALA A 1 85 ? -4.349 19.360 7.951 1.00 97.25 85 ALA A CA 1
ATOM 652 C C . ALA A 1 85 ? -4.183 17.852 7.697 1.00 97.25 85 ALA A C 1
ATOM 654 O O . ALA A 1 85 ? -4.867 17.047 8.312 1.00 97.25 85 ALA A O 1
ATOM 655 N N . THR A 1 86 ? -3.248 17.450 6.829 1.00 97.75 86 THR A N 1
ATOM 656 C CA . THR A 1 86 ? -2.938 16.026 6.605 1.00 97.75 86 THR A CA 1
ATOM 657 C C . THR A 1 86 ? -2.429 15.363 7.887 1.00 97.75 86 THR A C 1
ATOM 659 O O . THR A 1 86 ? -2.868 14.268 8.220 1.00 97.75 86 THR A O 1
ATOM 662 N N . ALA A 1 87 ? -1.543 16.029 8.632 1.00 97.00 87 ALA A N 1
ATOM 663 C CA . ALA A 1 87 ? -1.038 15.525 9.906 1.00 97.00 87 ALA A CA 1
ATOM 664 C C . ALA A 1 87 ? -2.155 15.350 10.945 1.00 97.00 87 AL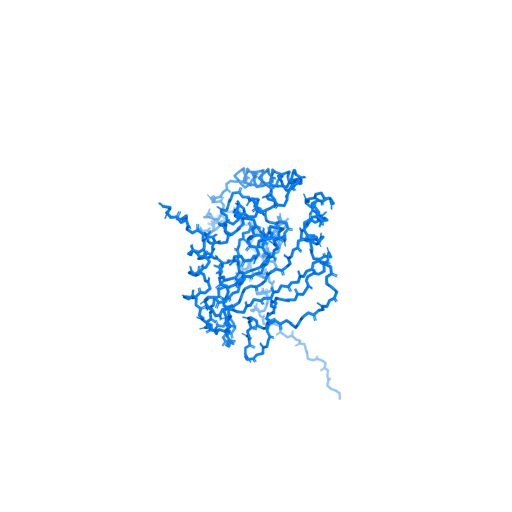A A C 1
ATOM 666 O O . ALA A 1 87 ? -2.195 14.315 11.604 1.00 97.00 87 ALA A O 1
ATOM 667 N N . ASP A 1 88 ? -3.074 16.314 11.047 1.00 97.69 88 ASP A N 1
ATOM 668 C CA . ASP A 1 88 ? -4.225 16.233 11.953 1.00 97.69 88 ASP A CA 1
ATOM 669 C C . ASP A 1 88 ? -5.099 15.013 11.615 1.00 97.69 88 ASP A C 1
ATOM 671 O O . ASP A 1 88 ? -5.440 14.233 12.499 1.00 97.69 88 ASP A O 1
ATOM 675 N N . ARG A 1 89 ? -5.358 14.757 10.324 1.00 98.12 89 ARG A N 1
ATOM 676 C CA . ARG A 1 89 ? -6.127 13.582 9.878 1.00 98.12 89 ARG A CA 1
ATOM 677 C C . ARG A 1 89 ? -5.475 12.253 10.264 1.00 98.12 89 ARG A C 1
ATOM 679 O O . ARG A 1 89 ? -6.166 11.352 10.726 1.00 98.12 89 ARG A O 1
ATOM 686 N N . TRP A 1 90 ? -4.157 12.126 10.099 1.00 97.94 90 TRP A N 1
ATOM 687 C CA . TRP A 1 90 ? -3.426 10.931 10.541 1.00 97.94 90 TRP A CA 1
ATOM 688 C C . TRP A 1 90 ? -3.448 10.762 12.066 1.00 97.94 90 TRP A C 1
ATOM 690 O O . TRP A 1 90 ? -3.500 9.630 12.549 1.00 97.94 90 TRP A O 1
ATOM 700 N N . ALA A 1 91 ? -3.437 11.866 12.817 1.00 97.25 91 ALA A N 1
ATOM 701 C CA . ALA A 1 91 ? -3.498 11.851 14.277 1.00 97.25 91 ALA A CA 1
ATOM 702 C C . ALA A 1 91 ? -4.887 11.471 14.808 1.00 97.25 91 ALA A C 1
ATOM 704 O O . ALA A 1 91 ? -4.988 10.861 15.872 1.00 97.25 91 ALA A O 1
ATOM 705 N N . GLU A 1 92 ? -5.938 11.812 14.064 1.00 97.38 92 GLU A N 1
ATOM 706 C CA . GLU A 1 92 ? -7.336 11.514 14.385 1.00 97.38 92 GLU A CA 1
ATOM 707 C C . GLU A 1 92 ? -7.760 10.077 14.039 1.00 97.38 92 GLU A C 1
ATOM 709 O O . GLU A 1 92 ? -8.796 9.627 14.527 1.00 97.38 92 GLU A O 1
ATOM 714 N N . ALA A 1 93 ? -6.970 9.339 13.248 1.00 97.31 93 ALA A N 1
ATOM 715 C CA . ALA A 1 93 ? -7.258 7.946 12.906 1.00 97.31 93 ALA A CA 1
ATOM 716 C C . ALA A 1 93 ? -7.377 7.069 14.169 1.00 97.31 93 ALA A C 1
ATOM 718 O O . ALA A 1 93 ? -6.438 6.961 14.968 1.00 97.31 93 ALA A O 1
ATOM 719 N N . ALA A 1 94 ? -8.533 6.423 14.338 1.00 95.94 94 ALA A N 1
ATOM 720 C CA . ALA A 1 94 ? -8.875 5.659 15.537 1.00 95.94 94 ALA A CA 1
ATOM 721 C C . ALA A 1 94 ? -9.026 4.155 15.267 1.00 95.94 94 ALA A C 1
ATOM 723 O O . ALA A 1 94 ? -8.923 3.351 16.196 1.00 95.94 94 ALA A O 1
ATOM 724 N N . THR A 1 95 ? -9.250 3.774 14.011 1.00 97.31 95 THR A N 1
ATOM 725 C CA . THR A 1 95 ? -9.490 2.396 13.571 1.00 97.31 95 THR A CA 1
ATOM 726 C C . THR A 1 95 ? -8.537 1.983 12.452 1.00 97.31 95 THR A C 1
ATOM 728 O O . THR A 1 95 ? -7.897 2.821 11.811 1.00 97.31 95 THR A O 1
ATOM 731 N N . PHE A 1 96 ? -8.399 0.672 12.233 1.00 97.81 96 PHE A N 1
ATOM 732 C CA . PHE A 1 96 ? -7.564 0.150 11.149 1.00 97.81 96 PHE A CA 1
ATOM 733 C C . PHE A 1 96 ? -8.098 0.607 9.785 1.00 97.81 96 PHE A C 1
ATOM 735 O O . PHE A 1 96 ? -7.335 0.966 8.890 1.00 97.81 96 PHE A O 1
ATOM 742 N N . GLU A 1 97 ? -9.418 0.675 9.669 1.00 98.31 97 GLU A N 1
ATOM 743 C CA . GLU A 1 97 ? -10.159 1.140 8.507 1.00 98.31 97 GLU A CA 1
ATOM 744 C C . GLU A 1 97 ? -9.912 2.630 8.241 1.00 98.31 97 GLU A C 1
ATOM 746 O O . GLU A 1 97 ? -9.760 3.010 7.081 1.00 98.31 97 GLU A O 1
ATOM 751 N N . ASP A 1 98 ? -9.770 3.463 9.282 1.00 98.19 98 ASP A N 1
ATOM 752 C CA . ASP A 1 98 ? -9.367 4.867 9.111 1.00 98.19 98 ASP A CA 1
ATOM 753 C C . ASP A 1 98 ? -7.982 4.966 8.465 1.00 98.19 98 ASP A C 1
ATOM 755 O O . ASP A 1 98 ? -7.791 5.757 7.542 1.00 98.19 98 ASP A O 1
ATOM 759 N N . LEU A 1 99 ? -7.013 4.151 8.908 1.00 97.94 99 LEU A N 1
ATOM 760 C CA . LEU A 1 99 ? -5.681 4.135 8.294 1.00 97.94 99 LEU A CA 1
ATOM 761 C C . LEU A 1 99 ? -5.740 3.703 6.835 1.00 97.94 99 LEU A C 1
ATOM 763 O O . LEU A 1 99 ? -5.095 4.330 5.997 1.00 97.94 99 LEU A O 1
ATOM 767 N N . CYS A 1 100 ? -6.513 2.664 6.521 1.00 98.62 100 CYS A N 1
ATOM 768 C CA . CYS A 1 100 ? -6.680 2.239 5.138 1.00 98.62 100 CYS A CA 1
ATOM 769 C C . CYS A 1 100 ? -7.317 3.363 4.307 1.00 98.62 100 CYS A C 1
ATOM 771 O O . CYS A 1 100 ? -6.788 3.751 3.268 1.00 98.62 100 CYS A O 1
ATOM 773 N N . GLY A 1 101 ? -8.398 3.970 4.800 1.00 98.69 101 GLY A N 1
ATOM 774 C CA . GLY A 1 101 ? -9.078 5.075 4.130 1.00 98.69 101 GLY A CA 1
ATOM 775 C C . GLY A 1 101 ? -8.185 6.297 3.901 1.00 98.69 101 GLY A C 1
ATOM 776 O O . GLY A 1 101 ? -8.292 6.941 2.858 1.00 98.69 101 GLY A O 1
ATOM 777 N N . LEU A 1 102 ? -7.288 6.620 4.835 1.00 98.62 102 LEU A N 1
ATOM 778 C CA . LEU A 1 102 ? -6.311 7.697 4.667 1.00 98.62 102 LEU A CA 1
ATOM 779 C C . LEU A 1 102 ? -5.210 7.324 3.665 1.00 98.62 102 LEU A C 1
ATOM 781 O O . LEU A 1 102 ? -4.823 8.166 2.857 1.00 98.62 102 LEU A O 1
ATOM 785 N N . THR A 1 103 ? -4.741 6.075 3.655 1.00 98.56 103 THR A N 1
ATOM 786 C CA . THR A 1 103 ? -3.780 5.594 2.647 1.00 98.56 103 THR A CA 1
ATOM 787 C C . THR A 1 103 ? -4.382 5.641 1.243 1.00 98.56 103 THR A C 1
ATOM 789 O O . THR A 1 103 ? -3.725 6.134 0.329 1.00 98.56 103 THR A O 1
ATOM 792 N N . ALA A 1 104 ? -5.648 5.238 1.073 1.00 98.69 104 ALA A N 1
ATOM 793 C CA . ALA A 1 104 ? -6.374 5.366 -0.195 1.00 98.69 104 ALA A CA 1
ATOM 794 C C . ALA A 1 104 ? -6.435 6.827 -0.670 1.00 98.69 104 ALA A C 1
ATOM 796 O O . ALA A 1 104 ? -6.065 7.134 -1.797 1.00 98.69 104 ALA A O 1
ATOM 797 N N . GLN A 1 105 ? -6.808 7.746 0.220 1.00 98.56 105 GLN A N 1
ATOM 798 C CA . GLN A 1 105 ? -6.887 9.174 -0.103 1.00 98.56 105 GLN A CA 1
ATOM 799 C C . GLN A 1 105 ? -5.528 9.791 -0.436 1.00 98.56 105 GLN A C 1
ATOM 801 O O . GLN A 1 105 ? -5.443 10.709 -1.249 1.00 98.56 105 GLN A O 1
ATOM 806 N N . TRP A 1 106 ? -4.444 9.304 0.170 1.00 98.44 106 TRP A N 1
ATOM 807 C CA . TRP A 1 106 ? -3.101 9.699 -0.241 1.00 98.44 106 TRP A CA 1
ATOM 808 C C . TRP A 1 106 ? -2.756 9.194 -1.648 1.00 98.44 106 TRP A C 1
ATOM 810 O O . TRP A 1 106 ? -2.268 9.984 -2.453 1.00 98.44 106 TRP A O 1
ATOM 820 N N . LEU A 1 107 ? -3.058 7.931 -1.970 1.00 98.38 107 LEU A N 1
ATOM 821 C CA . LEU A 1 107 ? -2.854 7.369 -3.316 1.00 98.38 107 LEU A CA 1
ATOM 822 C C . LEU A 1 107 ? -3.638 8.142 -4.391 1.00 98.38 107 LEU A C 1
ATOM 824 O O . LEU A 1 107 ? -3.182 8.268 -5.523 1.00 98.38 107 LEU A O 1
ATOM 828 N N . GLU A 1 108 ? -4.785 8.710 -4.025 1.00 97.81 108 GLU A N 1
ATOM 829 C CA . GLU A 1 108 ? -5.641 9.523 -4.899 1.00 97.81 108 GLU A CA 1
ATOM 830 C C . GLU A 1 108 ? -5.235 11.006 -4.959 1.00 97.81 108 GLU A C 1
ATOM 832 O O . GLU A 1 108 ? -5.834 11.794 -5.692 1.00 97.81 108 GLU A O 1
ATOM 837 N N . GLY A 1 109 ? -4.201 11.400 -4.210 1.00 96.94 109 GLY A N 1
ATOM 838 C CA . GLY A 1 109 ? -3.672 12.764 -4.193 1.00 96.94 109 GLY A CA 1
ATOM 839 C C . GLY A 1 109 ? -4.464 13.751 -3.328 1.00 96.94 109 GLY A C 1
ATOM 840 O O . GLY A 1 109 ? -4.257 14.961 -3.434 1.00 96.94 109 GLY A O 1
ATOM 841 N N . GLU A 1 110 ? -5.358 13.275 -2.459 1.00 97.56 110 GLU A N 1
ATOM 842 C CA . GLU A 1 110 ? -6.136 14.123 -1.546 1.00 97.56 110 GLU A CA 1
ATOM 843 C C . GLU A 1 110 ? -5.350 14.524 -0.289 1.00 97.56 110 GLU A C 1
ATOM 845 O O . GLU A 1 110 ? -5.633 15.555 0.333 1.00 97.56 110 GLU A O 1
ATOM 850 N N . LEU A 1 111 ? -4.357 13.719 0.101 1.00 97.94 111 LEU A N 1
ATOM 851 C CA . LEU A 1 111 ? -3.473 13.995 1.233 1.00 97.94 111 LEU A CA 1
ATOM 852 C C . LEU A 1 111 ? -2.099 14.463 0.766 1.00 97.94 111 LEU A C 1
ATOM 854 O O . LEU A 1 111 ? -1.531 13.944 -0.186 1.00 97.94 111 LEU A O 1
ATOM 858 N N . ALA A 1 112 ? -1.525 15.418 1.497 1.00 97.06 112 ALA A N 1
ATOM 859 C CA . ALA A 1 112 ? -0.265 16.048 1.110 1.00 97.06 112 ALA A CA 1
ATOM 860 C C . ALA A 1 112 ? 0.980 15.176 1.348 1.00 97.06 112 ALA A C 1
ATOM 862 O O . ALA A 1 112 ? 2.062 15.566 0.912 1.00 97.06 112 ALA A O 1
ATOM 863 N N . PHE A 1 113 ? 0.858 14.097 2.131 1.00 97.12 113 PHE A N 1
ATOM 864 C CA . PHE A 1 113 ? 1.921 13.122 2.375 1.00 97.12 113 PHE A CA 1
ATOM 865 C C . PHE A 1 113 ? 1.384 11.837 3.029 1.00 97.12 113 PHE A C 1
ATOM 867 O O . PHE A 1 113 ? 0.369 11.854 3.734 1.00 97.12 113 PHE A O 1
ATOM 874 N N . HIS A 1 114 ? 2.144 10.754 2.869 1.00 97.38 114 HIS A N 1
ATOM 875 C CA . HIS A 1 114 ? 2.023 9.505 3.610 1.00 97.38 114 HIS A CA 1
ATOM 876 C C . HIS A 1 114 ? 2.973 9.488 4.827 1.00 97.38 114 HIS A C 1
ATOM 878 O O . HIS A 1 114 ? 4.123 9.930 4.708 1.00 97.38 114 HIS A O 1
ATOM 884 N N . PRO A 1 115 ? 2.565 8.925 5.983 1.00 95.31 115 PRO A N 1
ATOM 885 C CA . PRO A 1 115 ? 3.382 8.824 7.196 1.00 95.31 115 PRO A CA 1
ATOM 886 C C . PRO A 1 115 ? 4.768 8.193 6.983 1.00 95.31 115 PRO A C 1
ATOM 888 O O . PRO A 1 115 ? 5.727 8.581 7.650 1.00 95.31 115 PRO A O 1
ATOM 891 N N . GLY A 1 116 ? 4.900 7.311 5.985 1.00 92.56 116 GLY A N 1
ATOM 892 C CA . GLY A 1 116 ? 6.168 6.710 5.546 1.00 92.56 116 GLY A CA 1
ATOM 893 C C . GLY A 1 116 ? 7.195 7.675 4.933 1.00 92.56 116 GLY A C 1
ATOM 894 O O . GLY A 1 116 ? 8.291 7.242 4.596 1.00 92.56 116 GLY A O 1
ATOM 895 N N . GLY A 1 117 ? 6.879 8.969 4.814 1.00 91.81 117 GLY A N 1
ATOM 896 C CA . GLY A 1 117 ? 7.817 10.001 4.360 1.00 91.81 117 GLY A CA 1
ATOM 897 C C . GLY A 1 117 ? 7.731 10.337 2.871 1.00 91.81 117 GLY A C 1
ATOM 898 O O . GLY A 1 117 ? 8.671 10.921 2.335 1.00 91.81 117 GLY A O 1
ATOM 899 N N . TYR A 1 118 ? 6.617 9.997 2.223 1.00 92.62 118 TYR A N 1
ATOM 900 C CA . TYR A 1 118 ? 6.387 10.233 0.799 1.00 92.62 118 TYR A CA 1
ATOM 901 C C . TYR A 1 118 ? 5.375 11.355 0.605 1.00 92.62 118 TYR A C 1
ATOM 903 O O . TYR A 1 118 ? 4.308 11.330 1.215 1.00 92.62 118 TYR A O 1
ATOM 911 N N . ASP A 1 119 ? 5.695 12.329 -0.242 1.00 93.69 119 ASP A N 1
ATOM 912 C CA . ASP A 1 119 ? 4.739 13.376 -0.618 1.00 93.69 119 ASP A CA 1
ATOM 913 C C . ASP A 1 119 ? 3.791 12.880 -1.724 1.00 93.69 119 ASP A C 1
ATOM 915 O O . ASP A 1 119 ? 2.609 13.205 -1.712 1.00 93.69 119 ASP A O 1
ATOM 919 N N . GLU A 1 120 ? 4.285 12.016 -2.611 1.00 94.31 120 GLU A N 1
ATOM 920 C CA . GLU A 1 120 ? 3.554 11.396 -3.718 1.00 94.31 120 GLU A CA 1
ATOM 921 C C . GLU A 1 120 ? 4.018 9.939 -3.915 1.00 94.31 120 GLU A C 1
ATOM 923 O O . GLU A 1 120 ? 5.134 9.604 -3.493 1.00 94.31 120 GLU A O 1
ATOM 928 N N . PRO A 1 121 ? 3.184 9.060 -4.500 1.00 94.25 121 PRO A N 1
ATOM 929 C CA . PRO A 1 121 ? 3.605 7.721 -4.909 1.00 94.25 121 PRO A CA 1
ATOM 930 C C . PRO A 1 121 ? 4.758 7.772 -5.921 1.00 94.25 121 PRO A C 1
ATOM 932 O O . PRO A 1 121 ? 4.886 8.736 -6.676 1.00 94.25 121 PRO A O 1
ATOM 935 N N . ASP A 1 122 ? 5.591 6.728 -5.957 1.00 92.50 122 ASP A N 1
ATOM 936 C CA . ASP A 1 122 ? 6.648 6.629 -6.969 1.00 92.50 122 ASP A CA 1
ATOM 937 C C . ASP A 1 122 ? 6.029 6.603 -8.382 1.00 92.50 122 ASP A C 1
ATOM 939 O O . ASP A 1 122 ? 4.972 5.983 -8.554 1.00 92.50 122 ASP A O 1
ATOM 943 N N . PRO A 1 123 ? 6.648 7.230 -9.403 1.00 91.75 123 PRO A N 1
ATOM 944 C CA . PRO A 1 123 ? 6.163 7.164 -10.778 1.00 91.75 123 PRO A CA 1
ATOM 945 C C . PRO A 1 123 ? 5.798 5.756 -11.269 1.00 91.75 123 PRO A C 1
ATOM 947 O O . PRO A 1 123 ? 4.803 5.625 -11.984 1.00 91.75 123 PRO A O 1
ATOM 950 N N . GLU A 1 124 ? 6.526 4.708 -10.856 1.00 90.06 124 GLU A N 1
ATOM 951 C CA . GLU A 1 124 ? 6.209 3.315 -11.233 1.00 90.06 124 GLU A CA 1
ATOM 952 C C . GLU A 1 124 ? 4.844 2.833 -10.704 1.00 90.06 124 GLU A C 1
ATOM 954 O O . GLU A 1 124 ? 4.252 1.902 -11.237 1.00 90.06 124 GLU A O 1
ATOM 959 N N . THR A 1 125 ? 4.310 3.486 -9.670 1.00 92.81 125 THR A N 1
ATOM 960 C CA . THR A 1 125 ? 3.032 3.138 -9.031 1.00 92.81 125 THR A CA 1
ATOM 961 C C . THR A 1 125 ? 1.829 3.750 -9.757 1.00 92.81 125 THR A C 1
ATOM 963 O O . THR A 1 125 ? 0.695 3.385 -9.464 1.00 92.81 125 THR A O 1
ATOM 966 N N . THR A 1 126 ? 2.036 4.663 -10.715 1.00 94.12 126 THR A N 1
ATOM 967 C CA . THR A 1 126 ? 0.960 5.466 -11.334 1.00 94.12 126 THR A CA 1
ATOM 968 C C . THR A 1 126 ? -0.195 4.620 -11.878 1.00 94.12 126 THR A C 1
ATOM 970 O O . THR A 1 126 ? -1.357 4.928 -11.619 1.00 94.12 126 THR A O 1
ATOM 973 N N . GLU A 1 127 ? 0.101 3.537 -12.600 1.00 95.12 127 GLU A N 1
ATOM 974 C CA . GLU A 1 127 ? -0.930 2.661 -13.182 1.00 95.12 127 GLU A CA 1
ATOM 975 C C . GLU A 1 127 ? -1.621 1.775 -12.132 1.00 95.12 127 GLU A C 1
ATOM 977 O O . GLU A 1 127 ? -2.729 1.288 -12.352 1.00 95.12 127 GLU A O 1
ATOM 982 N N . LEU A 1 128 ? -1.001 1.618 -10.961 1.00 97.31 128 LEU A N 1
ATOM 983 C CA . LEU A 1 128 ? -1.487 0.799 -9.853 1.00 97.31 128 LEU A CA 1
ATOM 984 C C . LEU A 1 128 ? -2.358 1.588 -8.867 1.00 97.31 128 LEU A C 1
ATOM 986 O O . LEU A 1 128 ? -3.036 0.981 -8.039 1.00 97.31 128 LEU A O 1
ATOM 990 N N . LEU A 1 129 ? -2.363 2.925 -8.932 1.00 97.81 129 LEU A N 1
ATOM 991 C CA . LEU A 1 129 ? -3.074 3.768 -7.961 1.00 97.81 129 LEU A CA 1
ATOM 992 C C . LEU A 1 129 ? -4.543 3.367 -7.757 1.00 97.81 129 LEU A C 1
ATOM 994 O O . LEU A 1 129 ? -4.930 3.240 -6.594 1.00 97.81 129 LEU A O 1
ATOM 998 N N . PRO A 1 130 ? -5.355 3.106 -8.808 1.00 97.94 130 PRO A N 1
ATOM 999 C CA . PRO A 1 130 ? -6.759 2.752 -8.611 1.00 97.94 130 PRO A CA 1
ATOM 1000 C C . PRO A 1 130 ? -6.931 1.451 -7.816 1.00 97.94 130 PRO A C 1
ATOM 1002 O O . PRO A 1 130 ? -7.633 1.432 -6.808 1.00 97.94 130 PRO A O 1
ATOM 1005 N N . VAL A 1 131 ? -6.229 0.381 -8.212 1.00 98.31 131 VAL A N 1
ATOM 1006 C CA . VAL A 1 131 ? -6.336 -0.923 -7.537 1.00 98.31 131 VAL A CA 1
ATOM 1007 C C . VAL A 1 131 ? -5.797 -0.859 -6.106 1.00 98.31 131 VAL A C 1
ATOM 1009 O O . VAL A 1 131 ? -6.384 -1.446 -5.203 1.00 98.31 131 VAL A O 1
ATOM 1012 N N . LEU A 1 132 ? -4.726 -0.101 -5.853 1.00 98.69 132 LEU A N 1
ATOM 1013 C CA . LEU A 1 132 ? -4.181 0.073 -4.504 1.00 98.69 132 LEU A CA 1
ATOM 1014 C C . LEU A 1 132 ? -5.125 0.879 -3.604 1.00 98.69 132 LEU A C 1
ATOM 1016 O O . LEU A 1 132 ? -5.304 0.524 -2.437 1.00 98.69 132 LEU A O 1
ATOM 1020 N N . ALA A 1 133 ? -5.745 1.943 -4.119 1.00 98.62 133 ALA A N 1
ATOM 1021 C CA . ALA A 1 133 ? -6.720 2.724 -3.364 1.00 98.62 133 ALA A CA 1
ATOM 1022 C C . ALA A 1 133 ? -7.936 1.867 -2.987 1.00 98.62 133 ALA A C 1
ATOM 1024 O O . ALA A 1 133 ? -8.362 1.871 -1.831 1.00 98.62 133 ALA A O 1
ATOM 1025 N N . ASP A 1 134 ? -8.441 1.066 -3.922 1.00 98.56 134 ASP A N 1
ATOM 1026 C CA . ASP A 1 134 ? -9.589 0.192 -3.685 1.00 98.56 134 ASP A CA 1
ATOM 1027 C C . ASP A 1 134 ? -9.261 -0.976 -2.741 1.00 98.56 134 ASP A C 1
ATOM 1029 O O . ASP A 1 134 ? -10.069 -1.293 -1.866 1.00 98.56 134 ASP A O 1
ATOM 1033 N N . LEU A 1 135 ? -8.051 -1.546 -2.805 1.00 98.62 135 LEU A N 1
ATOM 1034 C CA . LEU A 1 135 ? -7.575 -2.513 -1.806 1.00 98.62 135 LEU A CA 1
ATOM 1035 C C . LEU A 1 135 ? -7.596 -1.929 -0.390 1.00 98.62 135 LEU A C 1
ATOM 1037 O O . LEU A 1 135 ? -8.089 -2.563 0.545 1.00 98.62 135 LEU A O 1
ATOM 1041 N N . ASN A 1 136 ? -7.113 -0.697 -0.229 1.00 98.75 136 ASN A N 1
ATOM 1042 C CA . ASN A 1 136 ? -7.201 -0.007 1.051 1.00 98.75 136 ASN A CA 1
ATOM 1043 C C . ASN A 1 136 ? -8.665 0.199 1.470 1.00 98.75 136 ASN A C 1
ATOM 1045 O O . ASN A 1 136 ? -9.023 -0.077 2.612 1.00 98.75 136 ASN A O 1
ATOM 1049 N N . ARG A 1 137 ? -9.554 0.606 0.559 1.00 98.31 137 ARG A N 1
ATOM 1050 C CA . ARG A 1 137 ? -10.979 0.799 0.882 1.00 98.31 137 ARG A CA 1
ATOM 1051 C C . ARG A 1 137 ? -11.680 -0.458 1.383 1.00 98.31 137 ARG A C 1
ATOM 1053 O O . ARG A 1 137 ? -12.591 -0.332 2.197 1.00 98.31 137 ARG A O 1
ATOM 1060 N N . ILE A 1 138 ? -11.268 -1.643 0.935 1.00 97.75 138 ILE A N 1
ATOM 1061 C CA . ILE A 1 138 ? -11.835 -2.906 1.426 1.00 97.75 138 ILE A CA 1
ATOM 1062 C C . ILE A 1 138 ? -11.167 -3.427 2.708 1.00 97.75 138 ILE A C 1
ATOM 1064 O O . ILE A 1 138 ? -11.589 -4.457 3.219 1.00 97.75 138 ILE A O 1
ATOM 1068 N N . GLY A 1 139 ? -10.162 -2.731 3.253 1.00 98.25 139 GLY A N 1
ATOM 1069 C CA . GLY A 1 139 ? -9.501 -3.100 4.511 1.00 98.25 139 GLY A CA 1
ATOM 1070 C C . GLY A 1 139 ? -8.160 -3.822 4.352 1.00 98.25 139 GLY A C 1
ATOM 1071 O O . GLY A 1 139 ? -7.731 -4.520 5.271 1.00 98.25 139 GLY A O 1
ATOM 1072 N N . PHE A 1 140 ? -7.483 -3.670 3.210 1.00 98.69 140 PHE A N 1
ATOM 1073 C CA . PHE A 1 140 ? -6.096 -4.099 3.029 1.00 98.69 140 PHE A CA 1
ATOM 1074 C C . PHE A 1 140 ? -5.152 -2.888 3.060 1.00 98.69 140 PHE A C 1
ATOM 1076 O O . PHE A 1 140 ? -4.986 -2.195 2.057 1.00 98.69 140 PHE A O 1
ATOM 1083 N N . LEU A 1 141 ? -4.521 -2.634 4.212 1.00 98.56 141 LEU A N 1
ATOM 1084 C CA . LEU A 1 141 ? -3.590 -1.515 4.391 1.00 98.56 141 LEU A CA 1
ATOM 1085 C C . LEU A 1 141 ? -2.298 -1.782 3.613 1.00 98.56 141 LEU A C 1
ATOM 1087 O O . LEU A 1 141 ? -1.429 -2.515 4.094 1.00 98.56 141 LEU A O 1
ATOM 1091 N N . THR A 1 142 ? -2.163 -1.198 2.424 1.00 98.19 142 THR A N 1
ATOM 1092 C CA . THR A 1 142 ? -0.977 -1.387 1.575 1.00 98.19 142 THR A CA 1
ATOM 1093 C C . THR A 1 142 ? 0.250 -0.742 2.213 1.00 98.19 142 THR A C 1
ATOM 1095 O O . THR A 1 142 ? 0.207 0.426 2.597 1.00 98.19 142 THR A O 1
ATOM 1098 N N . GLU A 1 143 ? 1.355 -1.480 2.282 1.00 96.19 143 GLU A N 1
ATOM 1099 C CA . GLU A 1 143 ? 2.634 -0.993 2.812 1.00 96.19 143 GLU A CA 1
ATOM 1100 C C . GLU A 1 143 ? 3.660 -0.761 1.703 1.00 96.19 143 GLU A C 1
ATOM 1102 O O . GLU A 1 143 ? 4.325 0.273 1.696 1.00 96.19 143 GLU A O 1
ATOM 1107 N N . ALA A 1 144 ? 3.736 -1.683 0.742 1.00 96.31 144 ALA A N 1
ATOM 1108 C CA . ALA A 1 144 ? 4.572 -1.546 -0.440 1.00 96.31 144 ALA A CA 1
ATOM 1109 C C . ALA A 1 144 ? 3.976 -2.316 -1.620 1.00 96.31 144 ALA A C 1
ATOM 1111 O O . ALA A 1 144 ? 3.308 -3.342 -1.464 1.00 96.31 144 ALA A O 1
ATOM 1112 N N . SER A 1 145 ? 4.260 -1.827 -2.819 1.00 97.94 145 SER A N 1
ATOM 1113 C CA . SER A 1 145 ? 3.849 -2.423 -4.085 1.00 97.94 145 SER A CA 1
ATOM 1114 C C . SER A 1 145 ? 4.894 -2.139 -5.151 1.00 97.94 145 SER A C 1
ATOM 1116 O O . SER A 1 145 ? 5.614 -1.150 -5.045 1.00 97.94 145 SER A O 1
ATOM 1118 N N . GLN A 1 146 ? 4.952 -2.972 -6.183 1.00 97.38 146 GLN A N 1
ATOM 1119 C CA . GLN A 1 146 ? 5.724 -2.684 -7.390 1.00 97.38 146 GLN A CA 1
ATOM 1120 C C . GLN A 1 146 ? 5.122 -3.399 -8.605 1.00 97.38 146 GLN A C 1
ATOM 1122 O O . GLN A 1 146 ? 4.660 -4.537 -8.453 1.00 97.38 146 GLN A O 1
ATOM 1127 N N . PRO A 1 147 ? 5.142 -2.776 -9.796 1.00 97.56 147 PRO A N 1
ATOM 1128 C CA . PRO A 1 147 ? 4.708 -3.412 -11.034 1.00 97.56 147 PRO A CA 1
ATOM 1129 C C . PRO A 1 147 ? 5.601 -4.600 -11.412 1.00 97.56 147 PRO A C 1
ATOM 1131 O O . PRO A 1 147 ? 6.674 -4.824 -10.844 1.00 97.56 147 PRO A O 1
ATOM 1134 N N . GLY A 1 148 ? 5.155 -5.383 -12.390 1.00 97.25 148 GLY A N 1
ATOM 1135 C CA . GLY A 1 148 ? 6.009 -6.368 -13.040 1.00 97.25 148 GLY A CA 1
ATOM 1136 C C . GLY A 1 148 ? 6.729 -5.701 -14.201 1.00 97.25 148 GLY A C 1
ATOM 1137 O O . GLY A 1 148 ? 6.093 -5.298 -15.156 1.00 97.25 148 GLY A O 1
ATOM 1138 N N . ALA A 1 149 ? 8.054 -5.607 -14.167 1.00 95.44 149 ALA A N 1
ATOM 1139 C CA . ALA A 1 149 ? 8.802 -4.939 -15.233 1.00 95.44 149 ALA A CA 1
ATOM 1140 C C . ALA A 1 149 ? 10.041 -5.731 -15.646 1.00 95.44 149 ALA A C 1
ATOM 1142 O O . ALA A 1 149 ? 10.613 -6.499 -14.868 1.00 95.44 149 ALA A O 1
ATOM 1143 N N . THR A 1 150 ? 10.472 -5.572 -16.893 1.00 94.62 150 THR A N 1
ATOM 1144 C CA . THR A 1 150 ? 11.771 -6.060 -17.371 1.00 94.62 150 THR A CA 1
ATOM 1145 C C . THR A 1 150 ? 12.339 -5.027 -18.323 1.00 94.62 150 THR A C 1
ATOM 1147 O O . THR A 1 150 ? 12.093 -5.068 -19.524 1.00 94.62 150 THR A O 1
ATOM 1150 N N . ASP A 1 151 ? 13.129 -4.120 -17.764 1.00 90.75 151 ASP A N 1
ATOM 1151 C CA . ASP A 1 151 ? 13.685 -2.972 -18.468 1.00 90.75 151 ASP A CA 1
ATOM 1152 C C . ASP A 1 151 ? 15.152 -2.758 -18.075 1.00 90.75 151 ASP A C 1
ATOM 1154 O O . ASP A 1 151 ? 15.649 -3.320 -17.095 1.00 90.75 151 ASP A O 1
ATOM 1158 N N . PRO A 1 152 ? 15.920 -1.966 -18.831 1.00 90.81 152 PRO A N 1
ATOM 1159 C CA . PRO A 1 152 ? 17.171 -1.427 -18.327 1.00 90.81 152 PRO A CA 1
ATOM 1160 C C . PRO A 1 152 ? 16.895 -0.471 -17.157 1.00 90.81 152 PRO A C 1
ATOM 1162 O O . PRO A 1 152 ? 16.074 0.437 -17.266 1.00 90.81 152 PRO A O 1
ATOM 1165 N N . GLY A 1 153 ? 17.623 -0.628 -16.052 1.00 87.25 153 GLY A N 1
ATOM 1166 C CA . GLY A 1 153 ? 17.652 0.360 -14.976 1.00 87.25 153 GLY A CA 1
ATOM 1167 C C . GLY A 1 153 ? 18.265 1.688 -15.438 1.00 87.25 153 GLY A C 1
ATOM 1168 O O . GLY A 1 153 ? 18.839 1.786 -16.524 1.00 87.25 153 GLY A O 1
ATOM 1169 N N . TYR A 1 154 ? 18.205 2.718 -14.589 1.00 84.75 154 TYR A N 1
ATOM 1170 C CA . TYR A 1 154 ? 18.695 4.071 -14.914 1.00 84.75 154 TYR A CA 1
ATOM 1171 C C . TYR A 1 154 ? 20.182 4.133 -15.327 1.00 84.75 154 TYR A C 1
ATOM 1173 O O . TYR A 1 154 ? 20.617 5.090 -15.964 1.00 84.75 154 TYR A O 1
ATOM 1181 N N . ASP A 1 155 ? 20.976 3.132 -14.943 1.00 89.88 155 ASP A N 1
ATOM 1182 C CA . ASP A 1 155 ? 22.397 2.976 -15.261 1.00 89.88 155 ASP A CA 1
ATOM 1183 C C . ASP A 1 155 ? 22.662 1.982 -16.407 1.00 89.88 155 ASP A C 1
ATOM 1185 O O . ASP A 1 155 ? 23.812 1.636 -16.679 1.00 89.88 155 ASP A O 1
ATOM 1189 N N . GLY A 1 156 ? 21.606 1.496 -17.063 1.00 91.44 156 GLY A N 1
ATOM 1190 C CA . GLY A 1 156 ? 21.659 0.484 -18.113 1.00 91.44 156 GLY A CA 1
ATOM 1191 C C . GLY A 1 156 ? 21.862 -0.947 -17.609 1.00 91.44 156 GLY A C 1
ATOM 1192 O O . GLY A 1 156 ? 21.926 -1.867 -18.426 1.00 91.44 156 GLY A O 1
ATOM 1193 N N . ALA A 1 157 ? 21.964 -1.177 -16.294 1.00 93.19 157 ALA A N 1
ATOM 1194 C CA . ALA A 1 157 ? 22.002 -2.531 -15.753 1.00 93.19 157 ALA A CA 1
ATOM 1195 C C . ALA A 1 157 ? 20.636 -3.206 -15.930 1.00 93.19 157 ALA A C 1
ATOM 1197 O O . ALA A 1 157 ? 19.605 -2.561 -15.774 1.00 93.19 157 ALA A O 1
ATOM 1198 N N . GLY A 1 158 ? 20.611 -4.513 -16.211 1.00 94.75 158 GLY A N 1
ATOM 1199 C CA . GLY A 1 158 ? 19.344 -5.244 -16.311 1.00 94.75 158 GLY A CA 1
ATOM 1200 C C . GLY A 1 158 ? 18.539 -5.132 -15.015 1.00 94.75 158 GLY A C 1
ATOM 1201 O O . GLY A 1 158 ? 19.088 -5.386 -13.938 1.00 94.75 158 GLY A O 1
ATOM 1202 N N . TRP A 1 159 ? 17.269 -4.754 -15.127 1.00 96.38 159 TRP A N 1
ATOM 1203 C CA . TRP A 1 159 ? 16.328 -4.596 -14.027 1.00 96.38 159 TRP A CA 1
ATOM 1204 C C . TRP A 1 159 ? 15.111 -5.478 -14.288 1.00 96.38 159 TRP A C 1
ATOM 1206 O O . TRP A 1 159 ? 14.521 -5.444 -15.366 1.00 96.38 159 TRP A O 1
ATOM 1216 N N . GLN A 1 160 ? 14.771 -6.329 -13.325 1.00 97.50 160 GLN A N 1
ATOM 1217 C CA . GLN A 1 160 ? 13.618 -7.219 -13.434 1.00 97.50 160 GLN A CA 1
ATOM 1218 C C . GLN A 1 160 ? 12.826 -7.159 -12.142 1.00 97.50 160 GLN A C 1
ATOM 1220 O O . GLN A 1 160 ? 13.395 -7.368 -11.070 1.00 97.50 160 GLN A O 1
ATOM 1225 N N . GLN A 1 161 ? 11.527 -6.921 -12.254 1.00 97.69 161 GLN A N 1
ATOM 1226 C CA . GLN A 1 161 ? 10.570 -6.890 -11.159 1.00 97.69 161 GLN A CA 1
ATOM 1227 C C . GLN A 1 161 ? 9.495 -7.952 -11.379 1.00 97.69 161 GLN A C 1
ATOM 1229 O O . GLN A 1 161 ? 9.049 -8.197 -12.500 1.00 97.69 161 GLN A O 1
ATOM 1234 N N . ARG A 1 162 ? 9.077 -8.589 -10.292 1.00 98.50 162 ARG A N 1
ATOM 1235 C CA . ARG A 1 162 ? 7.796 -9.287 -10.197 1.00 98.50 162 ARG A CA 1
ATOM 1236 C C . ARG A 1 162 ? 6.747 -8.291 -9.742 1.00 98.50 162 ARG A C 1
ATOM 1238 O O . ARG A 1 162 ? 7.036 -7.515 -8.827 1.00 98.50 162 ARG A O 1
ATOM 1245 N N . ALA A 1 163 ? 5.546 -8.381 -10.304 1.00 98.62 163 ALA A N 1
ATOM 1246 C CA . ALA A 1 163 ? 4.403 -7.688 -9.735 1.00 98.62 163 ALA A CA 1
ATOM 1247 C C . ALA A 1 163 ? 4.186 -8.193 -8.302 1.00 98.62 163 ALA A C 1
ATOM 1249 O O . ALA A 1 163 ? 4.152 -9.406 -8.061 1.00 98.62 163 ALA A O 1
ATOM 1250 N N . ALA A 1 164 ? 4.096 -7.278 -7.341 1.00 98.62 164 ALA A N 1
ATOM 1251 C CA . ALA A 1 164 ? 3.945 -7.633 -5.938 1.00 98.62 164 ALA A CA 1
ATOM 1252 C C . ALA A 1 164 ? 3.214 -6.547 -5.149 1.00 98.62 164 ALA A C 1
ATOM 1254 O O . ALA A 1 164 ? 3.383 -5.355 -5.403 1.00 98.62 164 ALA A O 1
ATOM 1255 N N . VAL A 1 165 ? 2.467 -6.970 -4.131 1.00 98.69 165 VAL A N 1
ATOM 1256 C CA . VAL A 1 165 ? 1.884 -6.088 -3.118 1.00 98.69 165 VAL A CA 1
ATOM 1257 C C . VAL A 1 165 ? 2.011 -6.734 -1.740 1.00 98.69 165 VAL A C 1
ATOM 1259 O O . VAL A 1 165 ? 1.784 -7.935 -1.578 1.00 98.69 165 VAL A O 1
ATOM 1262 N N . GLN A 1 166 ? 2.386 -5.945 -0.736 1.00 97.75 166 GLN A N 1
ATOM 1263 C CA . GLN A 1 166 ? 2.380 -6.351 0.664 1.00 97.75 166 GLN A CA 1
ATOM 1264 C C . GLN A 1 166 ? 1.685 -5.313 1.538 1.00 97.75 166 GLN A C 1
ATOM 1266 O O . GLN A 1 166 ? 1.679 -4.117 1.243 1.00 97.75 166 GLN A O 1
ATOM 1271 N N . GLY A 1 167 ? 1.091 -5.785 2.624 1.00 97.38 167 GLY A N 1
ATOM 1272 C CA . GLY A 1 167 ? 0.306 -4.951 3.514 1.00 97.38 167 GLY A CA 1
ATOM 1273 C C . GLY A 1 167 ? -0.200 -5.709 4.728 1.00 97.38 167 GLY A C 1
ATOM 1274 O O . GLY A 1 167 ? 0.266 -6.808 5.045 1.00 97.38 167 GLY A O 1
ATOM 1275 N N . TYR A 1 168 ? -1.168 -5.103 5.400 1.00 98.06 168 TYR A N 1
ATOM 1276 C CA . TYR A 1 168 ? -1.774 -5.623 6.616 1.00 98.06 168 TYR A CA 1
ATOM 1277 C C . TYR A 1 168 ? -3.269 -5.867 6.408 1.00 98.06 168 TYR A C 1
ATOM 1279 O O . TYR A 1 168 ? -3.929 -5.127 5.678 1.00 98.06 168 TYR A O 1
ATOM 1287 N N . VAL A 1 169 ? -3.816 -6.869 7.091 1.00 98.12 169 VAL A N 1
ATOM 1288 C CA . VAL A 1 169 ? -5.258 -7.141 7.126 1.00 98.12 169 VAL A CA 1
ATOM 1289 C C . VAL A 1 169 ? -5.683 -7.580 8.525 1.00 98.12 169 VAL A C 1
ATOM 1291 O O . VAL A 1 169 ? -5.021 -8.403 9.156 1.00 98.12 169 VAL A O 1
ATOM 1294 N N . THR A 1 170 ? -6.779 -7.015 9.027 1.00 97.31 170 THR A N 1
ATOM 1295 C CA . THR A 1 170 ? -7.406 -7.403 10.304 1.00 97.31 170 THR A CA 1
ATOM 1296 C C . THR A 1 170 ? -8.613 -8.315 10.097 1.00 97.31 170 THR A C 1
ATOM 1298 O O . THR A 1 170 ? -8.903 -9.153 10.952 1.00 97.31 170 THR A O 1
ATOM 1301 N N . ASP A 1 171 ? -9.310 -8.176 8.967 1.00 96.88 171 ASP A N 1
ATOM 1302 C CA . ASP A 1 171 ? -10.488 -8.973 8.647 1.00 96.88 171 ASP A CA 1
ATOM 1303 C C . ASP A 1 171 ? -10.117 -10.369 8.119 1.00 96.88 171 ASP A C 1
ATOM 1305 O O . ASP A 1 171 ? -9.472 -10.551 7.083 1.00 96.88 171 ASP A O 1
ATOM 1309 N N . GLU A 1 172 ? -10.569 -11.390 8.844 1.00 96.12 172 GLU A N 1
ATOM 1310 C CA . GLU A 1 172 ? -10.304 -12.793 8.525 1.00 96.12 172 GLU A CA 1
ATOM 1311 C C . GLU A 1 172 ? -10.974 -13.234 7.215 1.00 96.12 172 GLU A C 1
ATOM 1313 O O . GLU A 1 172 ? -10.463 -14.126 6.532 1.00 96.12 172 GLU A O 1
ATOM 1318 N N . THR A 1 173 ? -12.110 -12.632 6.849 1.00 96.94 173 THR A N 1
ATOM 1319 C CA . THR A 1 173 ? -12.814 -12.968 5.606 1.00 96.94 173 THR A CA 1
ATOM 1320 C C . THR A 1 173 ? -12.003 -12.485 4.415 1.00 96.94 173 THR A C 1
ATOM 1322 O O . THR A 1 173 ? -11.651 -13.296 3.560 1.00 96.94 173 THR A O 1
ATOM 1325 N N . LEU A 1 174 ? -11.611 -11.213 4.398 1.00 97.69 174 LEU A N 1
ATOM 1326 C CA . LEU A 1 174 ? -10.758 -10.627 3.374 1.00 97.69 174 LEU A CA 1
ATOM 1327 C C . LEU A 1 174 ? -9.449 -11.401 3.239 1.00 97.69 174 LEU A C 1
ATOM 1329 O O . LEU A 1 174 ? -9.068 -11.772 2.132 1.00 97.69 174 LEU A O 1
ATOM 1333 N N . ARG A 1 175 ? -8.796 -11.744 4.355 1.00 97.38 175 ARG A N 1
ATOM 1334 C CA . ARG A 1 175 ? -7.574 -12.562 4.337 1.00 97.38 175 ARG A CA 1
ATOM 1335 C C . ARG A 1 175 ? -7.778 -13.898 3.616 1.00 97.38 175 ARG A C 1
ATOM 1337 O O . ARG A 1 175 ? -6.927 -14.314 2.830 1.00 97.38 175 ARG A O 1
ATOM 1344 N N . ARG A 1 176 ? -8.903 -14.581 3.856 1.00 97.44 176 ARG A N 1
ATOM 1345 C CA . ARG A 1 176 ? -9.243 -15.834 3.156 1.00 97.44 176 ARG A CA 1
ATOM 1346 C C . ARG A 1 176 ? -9.527 -15.608 1.680 1.00 97.44 176 ARG A C 1
ATOM 1348 O O . ARG A 1 176 ? -9.090 -16.419 0.870 1.00 97.44 176 ARG A O 1
ATOM 1355 N N . VAL A 1 177 ? -10.223 -14.532 1.324 1.00 97.94 177 VAL A N 1
ATOM 1356 C CA . VAL A 1 177 ? -10.501 -14.214 -0.081 1.00 97.94 177 VAL A CA 1
ATOM 1357 C C . VAL A 1 177 ? -9.202 -13.890 -0.830 1.00 97.94 177 VAL A C 1
ATOM 1359 O O . VAL A 1 177 ? -9.004 -14.399 -1.931 1.00 97.94 177 VAL A O 1
ATOM 1362 N N . LEU A 1 178 ? -8.262 -13.158 -0.224 1.00 98.12 178 LEU A N 1
ATOM 1363 C CA . LEU A 1 178 ? -6.930 -12.920 -0.798 1.00 98.12 178 LEU A CA 1
ATOM 1364 C C . LEU A 1 178 ? -6.159 -14.232 -1.002 1.00 98.12 178 LEU A C 1
ATOM 1366 O O . LEU A 1 178 ? -5.563 -14.438 -2.058 1.00 98.12 178 LEU A O 1
ATOM 1370 N N . ALA A 1 179 ? -6.215 -15.153 -0.036 1.00 98.12 179 ALA A N 1
ATOM 1371 C CA . ALA A 1 179 ? -5.597 -16.472 -0.170 1.00 98.12 179 ALA A CA 1
ATOM 1372 C C . ALA A 1 179 ? -6.225 -17.306 -1.306 1.00 98.12 179 ALA A C 1
ATOM 1374 O O . ALA A 1 179 ? -5.506 -17.947 -2.073 1.00 98.12 179 ALA A O 1
ATOM 1375 N N . LEU A 1 180 ? -7.556 -17.280 -1.446 1.00 98.06 180 LEU A N 1
ATOM 1376 C CA . LEU A 1 180 ? -8.271 -17.950 -2.539 1.00 98.06 180 LEU A CA 1
ATOM 1377 C C . LEU A 1 180 ? -7.964 -17.317 -3.899 1.00 98.06 180 LEU A C 1
ATOM 1379 O O . LEU A 1 180 ? -7.767 -18.042 -4.873 1.00 98.06 180 LEU A O 1
ATOM 1383 N N . THR A 1 181 ? -7.868 -15.989 -3.960 1.00 98.06 181 THR A N 1
ATOM 1384 C CA . THR A 1 181 ? -7.448 -15.250 -5.160 1.00 98.06 181 THR A CA 1
ATOM 1385 C C . THR A 1 181 ? -6.045 -15.692 -5.563 1.00 98.06 181 THR A C 1
ATOM 1387 O O . THR A 1 181 ? -5.816 -16.091 -6.702 1.00 98.06 181 THR A O 1
ATOM 1390 N N . ALA A 1 182 ? -5.115 -15.750 -4.607 1.00 98.19 182 ALA A N 1
ATOM 1391 C CA . ALA A 1 182 ? -3.763 -16.217 -4.874 1.00 98.19 182 ALA A CA 1
ATOM 1392 C C . ALA A 1 182 ? -3.734 -17.645 -5.424 1.00 98.19 182 ALA A C 1
ATOM 1394 O O . ALA A 1 182 ? -3.089 -17.911 -6.435 1.00 98.19 182 ALA A O 1
ATOM 1395 N N . GLN A 1 183 ? -4.477 -18.555 -4.792 1.00 98.31 183 GLN A N 1
ATOM 1396 C CA . GLN A 1 183 ? -4.575 -19.942 -5.232 1.00 98.31 183 GLN A CA 1
ATOM 1397 C C . GLN A 1 183 ? -5.161 -20.058 -6.645 1.00 98.31 183 GLN A C 1
ATOM 1399 O O . GLN A 1 183 ? -4.645 -20.822 -7.458 1.00 98.31 183 GLN A O 1
ATOM 1404 N N . THR A 1 184 ? -6.222 -19.304 -6.933 1.00 98.19 184 THR A N 1
ATOM 1405 C CA . THR A 1 184 ? -6.950 -19.350 -8.210 1.00 98.19 184 THR A CA 1
ATOM 1406 C C . THR A 1 184 ? -6.089 -18.855 -9.367 1.00 98.19 184 THR A C 1
ATOM 1408 O O . THR A 1 184 ? -6.089 -19.465 -10.434 1.00 98.19 184 THR A O 1
ATOM 1411 N N . HIS A 1 185 ? -5.306 -17.799 -9.142 1.00 98.00 185 HIS A N 1
ATOM 1412 C CA . HIS A 1 185 ? -4.471 -17.176 -10.171 1.00 98.00 185 HIS A CA 1
ATOM 1413 C C . HIS A 1 185 ? -3.005 -17.645 -10.146 1.00 98.00 185 HIS A C 1
ATOM 1415 O O . HIS A 1 185 ? -2.180 -17.131 -10.895 1.00 98.00 185 HIS A O 1
ATOM 1421 N N . GLY A 1 186 ? -2.660 -18.629 -9.306 1.00 98.12 186 GLY A N 1
ATOM 1422 C CA . GLY A 1 186 ? -1.299 -19.170 -9.223 1.00 98.12 186 GLY A CA 1
ATOM 1423 C C . GLY A 1 186 ? -0.262 -18.184 -8.670 1.00 98.12 186 GLY A C 1
ATOM 1424 O O . GLY A 1 186 ? 0.914 -18.269 -9.019 1.00 98.12 186 GLY A O 1
ATOM 1425 N N . LEU A 1 187 ? -0.687 -17.248 -7.820 1.00 98.50 187 LEU A N 1
ATOM 1426 C CA . LEU A 1 187 ? 0.183 -16.275 -7.162 1.00 98.50 187 LEU A CA 1
ATOM 1427 C C . LEU A 1 187 ? 0.871 -16.900 -5.943 1.00 98.50 187 LEU A C 1
ATOM 1429 O O . LEU A 1 187 ? 0.335 -17.792 -5.280 1.00 98.50 187 LEU A O 1
ATOM 1433 N N . LEU A 1 188 ? 2.050 -16.386 -5.595 1.00 97.81 188 LEU A N 1
ATOM 1434 C CA . LEU A 1 188 ? 2.658 -16.685 -4.303 1.00 97.81 188 LEU A CA 1
ATOM 1435 C C . LEU A 1 188 ? 1.921 -15.895 -3.218 1.00 97.81 188 LEU A C 1
ATOM 1437 O O . LEU A 1 188 ? 1.743 -14.683 -3.343 1.00 97.81 188 LEU A O 1
ATOM 1441 N N . TYR A 1 189 ? 1.536 -16.587 -2.149 1.00 96.94 189 TYR A N 1
ATOM 1442 C CA . TYR A 1 189 ? 0.869 -16.011 -0.985 1.00 96.94 189 TYR A CA 1
ATOM 1443 C C . TYR A 1 189 ? 1.705 -16.267 0.264 1.00 96.94 189 TYR A C 1
ATOM 1445 O O . TYR A 1 189 ? 1.884 -17.417 0.672 1.00 96.94 189 TYR A O 1
ATOM 1453 N N . VAL A 1 190 ? 2.214 -15.196 0.865 1.00 95.44 190 VAL A N 1
ATOM 1454 C CA . VAL A 1 190 ? 2.951 -15.244 2.131 1.00 95.44 190 VAL A CA 1
ATOM 1455 C C . VAL A 1 190 ? 2.110 -14.543 3.185 1.00 95.44 190 VAL A C 1
ATOM 1457 O O . VAL A 1 190 ? 1.650 -13.422 2.972 1.00 95.44 190 VAL A O 1
ATOM 1460 N N . VAL A 1 191 ? 1.903 -15.207 4.321 1.00 94.44 191 VAL A N 1
ATOM 1461 C CA . VAL A 1 191 ? 1.173 -14.643 5.456 1.00 94.44 191 VAL A CA 1
ATOM 1462 C C . VAL A 1 191 ? 1.948 -14.865 6.745 1.00 94.44 191 VAL A C 1
ATOM 1464 O O . VAL A 1 191 ? 2.401 -15.978 7.017 1.00 94.44 191 VAL A O 1
ATOM 1467 N N . HIS A 1 192 ? 2.060 -13.811 7.548 1.00 92.88 192 HIS A N 1
ATOM 1468 C CA . HIS A 1 192 ? 2.538 -13.898 8.923 1.00 92.88 192 HIS A CA 1
ATOM 1469 C C . HIS A 1 192 ? 1.400 -13.582 9.875 1.00 92.88 192 HIS A C 1
ATOM 1471 O O . HIS A 1 192 ? 0.799 -12.504 9.811 1.00 92.88 192 HIS A O 1
ATOM 1477 N N . ASP A 1 193 ? 1.120 -14.529 10.764 1.00 87.94 193 ASP A N 1
ATOM 1478 C CA . ASP A 1 193 ? 0.225 -14.302 11.885 1.00 87.94 193 ASP A CA 1
ATOM 1479 C C . ASP A 1 193 ? 0.947 -13.462 12.953 1.00 87.94 193 ASP A C 1
ATOM 1481 O O . ASP A 1 193 ? 2.116 -13.723 13.249 1.00 87.94 193 ASP A O 1
ATOM 1485 N N . PRO A 1 194 ? 0.293 -12.460 13.560 1.00 84.19 194 PRO A N 1
AT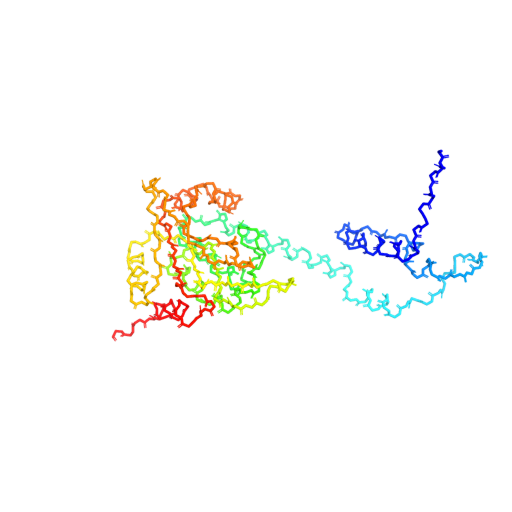OM 1486 C CA . PRO A 1 194 ? 0.885 -11.675 14.648 1.00 84.19 194 PRO A CA 1
ATOM 1487 C C . PRO A 1 194 ? 1.320 -12.531 15.854 1.00 84.19 194 PRO A C 1
ATOM 1489 O O . PRO A 1 194 ? 2.185 -12.110 16.629 1.00 84.19 194 PRO A O 1
ATOM 1492 N N . SER A 1 195 ? 0.734 -13.720 16.040 1.00 82.00 195 SER A N 1
ATOM 1493 C CA . SER A 1 195 ? 1.122 -14.681 17.078 1.00 82.00 195 SER A CA 1
ATOM 1494 C C . SER A 1 195 ? 2.319 -15.552 16.685 1.00 82.00 195 SER A C 1
ATOM 1496 O O . SER A 1 195 ? 3.018 -16.063 17.570 1.00 82.00 195 SER A O 1
ATOM 1498 N N . ASP A 1 196 ? 2.617 -15.660 15.388 1.00 75.25 196 ASP A N 1
ATOM 1499 C CA . ASP A 1 196 ? 3.728 -16.448 14.880 1.00 75.25 196 ASP A CA 1
ATOM 1500 C C . ASP A 1 196 ? 5.041 -15.670 14.975 1.00 75.25 196 ASP A C 1
ATOM 1502 O O . ASP A 1 196 ? 5.228 -14.577 14.446 1.00 75.25 196 ASP A O 1
ATOM 1506 N N . ARG A 1 197 ? 6.017 -16.276 15.654 1.00 60.53 197 ARG A N 1
ATOM 1507 C CA . ARG A 1 197 ? 7.399 -15.766 15.713 1.00 60.53 197 ARG A CA 1
ATOM 1508 C C . ARG A 1 197 ? 8.301 -16.391 14.653 1.00 60.53 197 ARG A C 1
ATOM 1510 O O . ARG A 1 197 ? 9.519 -16.199 14.692 1.00 60.53 197 ARG A O 1
ATOM 1517 N N . ILE A 1 198 ? 7.727 -17.185 13.752 1.00 64.25 198 ILE A N 1
ATOM 1518 C CA . ILE A 1 198 ? 8.468 -17.892 12.715 1.00 64.25 198 ILE A CA 1
ATOM 1519 C C . ILE A 1 198 ? 8.697 -16.925 11.562 1.00 64.25 198 ILE A C 1
ATOM 1521 O O . ILE A 1 198 ? 7.766 -16.478 10.905 1.00 64.25 198 ILE A O 1
ATOM 1525 N N . ARG A 1 199 ? 9.967 -16.619 11.309 1.00 65.75 199 ARG A N 1
ATOM 1526 C CA . ARG A 1 199 ? 10.366 -15.880 10.116 1.00 65.75 199 ARG A CA 1
ATOM 1527 C C . ARG A 1 199 ? 10.291 -16.829 8.927 1.00 65.75 199 ARG A C 1
ATOM 1529 O O . ARG A 1 199 ? 11.086 -17.761 8.860 1.00 65.75 199 ARG A O 1
ATOM 1536 N N . GLN A 1 200 ? 9.335 -16.608 8.033 1.00 67.00 200 GLN A N 1
ATOM 1537 C CA . GLN A 1 200 ? 9.368 -17.228 6.708 1.00 67.00 200 GLN A CA 1
ATOM 1538 C C . GLN A 1 200 ? 10.417 -16.547 5.824 1.00 67.00 200 GLN A C 1
ATOM 1540 O O . GLN A 1 200 ? 10.809 -15.400 6.071 1.00 67.00 200 GLN A O 1
ATOM 1545 N N . ASP A 1 201 ? 10.880 -17.282 4.817 1.00 70.25 201 ASP A N 1
ATOM 1546 C CA . ASP A 1 201 ? 11.867 -16.796 3.865 1.00 70.25 201 ASP A CA 1
ATOM 1547 C C . ASP A 1 201 ? 11.293 -15.660 3.009 1.00 70.25 201 ASP A C 1
ATOM 1549 O O . ASP A 1 201 ? 10.149 -15.695 2.558 1.00 70.25 201 ASP A O 1
ATOM 1553 N N . ALA A 1 202 ? 12.120 -14.641 2.787 1.00 87.75 202 ALA A N 1
ATOM 1554 C CA . ALA A 1 202 ? 11.807 -13.524 1.913 1.00 87.75 202 ALA A CA 1
ATOM 1555 C C . ALA A 1 202 ? 11.742 -13.985 0.450 1.00 87.75 202 ALA A C 1
ATOM 1557 O O . ALA A 1 202 ? 12.592 -14.759 0.000 1.00 87.75 202 ALA A O 1
ATOM 1558 N N . VAL A 1 203 ? 10.805 -13.449 -0.329 1.00 95.56 203 VAL A N 1
ATOM 1559 C CA . VAL A 1 203 ? 10.743 -13.690 -1.773 1.00 95.56 203 VAL A CA 1
ATOM 1560 C C . VAL A 1 203 ? 11.414 -12.532 -2.492 1.00 95.56 203 VAL A C 1
ATOM 1562 O O . VAL A 1 203 ? 11.029 -11.377 -2.327 1.00 95.56 203 VAL A O 1
ATOM 1565 N N . VAL A 1 204 ? 12.418 -12.832 -3.316 1.00 97.81 204 VAL A N 1
ATOM 1566 C CA . VAL A 1 204 ? 13.027 -11.828 -4.195 1.00 97.81 204 VA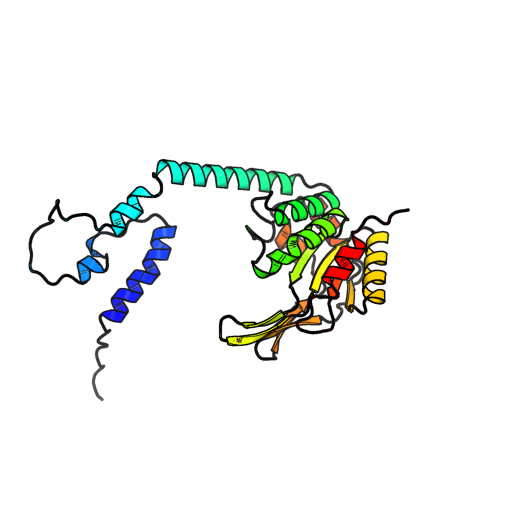L A CA 1
ATOM 1567 C C . VAL A 1 204 ? 11.986 -11.384 -5.219 1.00 97.81 204 VAL A C 1
ATOM 1569 O O . VAL A 1 204 ? 11.490 -12.204 -5.997 1.00 97.81 204 VAL A O 1
ATOM 1572 N N . VAL A 1 205 ? 11.674 -10.091 -5.203 1.00 98.12 205 VAL A N 1
ATOM 1573 C CA . VAL A 1 205 ? 10.729 -9.453 -6.129 1.00 98.12 205 VAL A CA 1
ATOM 1574 C C . VAL A 1 205 ? 11.422 -8.520 -7.107 1.00 98.12 205 VAL A C 1
ATOM 1576 O O . VAL A 1 205 ? 10.834 -8.189 -8.125 1.00 98.12 205 VAL A O 1
ATOM 1579 N N . THR A 1 206 ? 12.688 -8.169 -6.866 1.00 97.94 206 THR A N 1
ATOM 1580 C CA . THR A 1 206 ? 13.478 -7.361 -7.804 1.00 97.94 206 THR A CA 1
ATOM 1581 C C . THR A 1 206 ? 14.887 -7.900 -7.924 1.00 97.94 206 THR A C 1
ATOM 1583 O O . THR A 1 206 ? 15.531 -8.201 -6.913 1.00 97.94 206 THR A O 1
ATOM 1586 N N . THR A 1 207 ? 15.398 -7.971 -9.152 1.00 98.06 207 THR A N 1
ATOM 1587 C CA . THR A 1 207 ? 16.819 -8.194 -9.416 1.00 98.06 207 THR A CA 1
ATOM 1588 C C . THR A 1 207 ? 17.430 -7.038 -10.194 1.00 98.06 207 THR A C 1
ATOM 1590 O O . THR A 1 207 ? 16.796 -6.433 -11.056 1.00 98.06 207 THR A O 1
ATOM 1593 N N . ARG A 1 208 ? 18.701 -6.756 -9.897 1.00 96.81 208 ARG A N 1
ATOM 1594 C CA . ARG A 1 208 ? 19.535 -5.808 -10.637 1.00 96.81 208 ARG A CA 1
ATOM 1595 C C . ARG A 1 208 ? 20.826 -6.494 -11.048 1.00 96.81 208 ARG A C 1
ATOM 1597 O O . ARG A 1 208 ? 21.529 -7.047 -10.202 1.00 96.81 208 ARG A O 1
ATOM 1604 N N . ALA A 1 209 ? 21.133 -6.480 -12.342 1.00 95.50 209 ALA A N 1
ATOM 1605 C CA . ALA A 1 209 ? 22.249 -7.227 -12.928 1.00 95.50 209 ALA A CA 1
ATOM 1606 C C . ALA A 1 209 ? 22.267 -8.711 -12.486 1.00 95.50 209 ALA A C 1
ATOM 1608 O O . ALA A 1 209 ? 23.318 -9.262 -12.150 1.00 95.50 209 ALA A O 1
ATOM 1609 N N . GLY A 1 210 ? 21.084 -9.336 -12.418 1.00 95.12 210 GLY A N 1
ATOM 1610 C CA . GLY A 1 210 ? 20.901 -10.730 -11.999 1.00 95.12 210 GLY A CA 1
ATOM 1611 C C . GLY A 1 210 ? 21.107 -11.001 -10.502 1.00 95.12 210 GLY A C 1
ATOM 1612 O O . GLY A 1 210 ? 21.131 -12.160 -10.095 1.00 95.12 210 GLY A O 1
ATOM 1613 N N . ARG A 1 211 ? 21.275 -9.966 -9.667 1.00 97.00 211 ARG A N 1
ATOM 1614 C CA . ARG A 1 211 ? 21.416 -10.100 -8.209 1.00 97.00 211 ARG A CA 1
ATOM 1615 C C . ARG A 1 211 ? 20.140 -9.659 -7.493 1.00 97.00 211 ARG A C 1
ATOM 1617 O O . ARG A 1 211 ? 19.553 -8.669 -7.928 1.00 97.00 211 ARG A O 1
ATOM 1624 N N . PRO A 1 212 ? 19.738 -10.323 -6.393 1.00 96.50 212 PRO A N 1
ATOM 1625 C CA . PRO A 1 212 ? 18.631 -9.858 -5.560 1.00 96.50 212 PRO A CA 1
ATOM 1626 C C . PRO A 1 212 ? 18.822 -8.401 -5.133 1.00 96.50 212 PRO A C 1
ATOM 1628 O O . PRO A 1 212 ? 19.909 -8.027 -4.687 1.00 96.50 212 PRO A O 1
ATOM 1631 N N . TYR A 1 213 ? 17.772 -7.597 -5.284 1.00 96.19 213 TYR A N 1
ATOM 1632 C CA . TYR A 1 213 ? 17.763 -6.179 -4.931 1.00 96.19 213 TYR A CA 1
ATOM 1633 C C . TYR A 1 213 ? 16.677 -5.872 -3.895 1.00 96.19 213 TYR A C 1
ATOM 1635 O O . TYR A 1 213 ? 17.000 -5.414 -2.802 1.00 96.19 213 TYR A O 1
ATOM 1643 N N . THR A 1 214 ? 15.422 -6.222 -4.193 1.00 96.31 214 THR A N 1
ATOM 1644 C CA . THR A 1 214 ? 14.274 -6.049 -3.286 1.00 96.31 214 THR A CA 1
ATOM 1645 C C . THR A 1 214 ? 13.659 -7.402 -2.958 1.00 96.31 214 THR A C 1
ATOM 1647 O O . THR A 1 214 ? 13.588 -8.294 -3.812 1.00 96.31 214 THR A O 1
ATOM 1650 N N . VAL A 1 215 ? 13.203 -7.549 -1.715 1.00 96.88 215 VAL A N 1
ATOM 1651 C CA . VAL A 1 215 ? 12.500 -8.737 -1.229 1.00 96.88 215 VAL A CA 1
ATOM 1652 C C . VAL A 1 215 ? 11.208 -8.333 -0.530 1.00 96.88 215 VAL A C 1
ATOM 1654 O O . VAL A 1 215 ? 11.214 -7.374 0.238 1.00 96.88 215 VAL A O 1
ATOM 1657 N N . PHE A 1 216 ? 10.131 -9.073 -0.777 1.00 97.12 216 PHE A N 1
ATOM 1658 C CA . PHE A 1 216 ? 8.845 -8.947 -0.082 1.00 97.12 216 PHE A CA 1
ATOM 1659 C C . PHE A 1 216 ? 8.556 -10.216 0.732 1.00 97.12 216 PHE A C 1
ATOM 1661 O O . PHE A 1 216 ? 9.270 -11.220 0.623 1.00 97.12 216 PHE A O 1
ATOM 1668 N N . GLY A 1 217 ? 7.515 -10.175 1.567 1.00 93.56 217 GLY A N 1
ATOM 1669 C CA . GLY A 1 217 ? 7.086 -11.323 2.376 1.00 93.56 217 GLY A CA 1
ATOM 1670 C C . GLY A 1 217 ? 7.950 -11.564 3.614 1.00 93.56 217 GLY A C 1
ATOM 1671 O O . GLY A 1 217 ? 7.785 -12.570 4.301 1.00 93.56 217 GLY A O 1
ATOM 1672 N N . VAL A 1 218 ? 8.863 -10.642 3.929 1.00 91.69 218 VAL A N 1
ATOM 1673 C CA . VAL A 1 218 ? 9.551 -10.637 5.222 1.00 91.69 218 VAL A CA 1
ATOM 1674 C C . VAL A 1 218 ? 8.573 -10.268 6.325 1.00 91.69 218 VAL A C 1
ATOM 1676 O O . VAL A 1 218 ? 7.739 -9.386 6.153 1.00 91.69 218 VAL A O 1
ATOM 1679 N N . TRP A 1 219 ? 8.720 -10.894 7.492 1.00 91.69 219 TRP A N 1
ATOM 1680 C CA . TRP A 1 219 ? 8.027 -10.409 8.678 1.00 91.69 219 TRP A CA 1
ATOM 1681 C C . TRP A 1 219 ? 8.548 -9.014 9.050 1.00 91.69 219 TRP A C 1
ATOM 1683 O O . TRP A 1 219 ? 9.723 -8.846 9.401 1.00 91.69 219 TRP A O 1
ATOM 1693 N N . LEU A 1 220 ? 7.667 -8.021 8.984 1.00 89.62 220 LEU A N 1
ATOM 1694 C CA . LEU A 1 220 ? 7.916 -6.641 9.367 1.00 89.62 220 LEU A CA 1
ATOM 1695 C C . LEU A 1 220 ? 7.755 -6.507 10.890 1.00 89.62 220 LEU A C 1
ATOM 1697 O O . LEU A 1 220 ? 6.674 -6.744 11.432 1.00 89.62 220 LEU A O 1
ATOM 1701 N N . PRO A 1 221 ? 8.811 -6.136 11.631 1.00 89.44 221 PRO A N 1
ATOM 1702 C CA . PRO A 1 221 ? 8.705 -5.980 13.075 1.00 89.44 221 PRO A CA 1
ATOM 1703 C C . PRO A 1 221 ? 7.810 -4.790 13.449 1.00 89.44 221 PRO A C 1
ATOM 1705 O O . PRO A 1 221 ? 7.732 -3.825 12.691 1.00 89.44 221 PRO A O 1
ATOM 1708 N N . PRO A 1 222 ? 7.274 -4.740 14.684 1.00 90.88 222 PRO A N 1
ATOM 1709 C CA . PRO A 1 222 ? 6.541 -3.576 15.194 1.00 90.88 222 PRO A CA 1
ATOM 1710 C C . PRO A 1 222 ? 7.291 -2.237 15.105 1.00 90.88 222 PRO A C 1
ATOM 1712 O O . PRO A 1 222 ? 6.687 -1.163 15.126 1.00 90.88 222 PRO A O 1
ATOM 1715 N N . SER A 1 223 ? 8.627 -2.272 15.028 1.00 91.31 223 SER A N 1
ATOM 1716 C CA . SER A 1 223 ? 9.435 -1.078 14.779 1.00 91.31 223 SER A CA 1
ATOM 1717 C C . SER A 1 223 ? 9.210 -0.481 13.389 1.00 91.31 223 SER A C 1
ATOM 1719 O O . SER A 1 223 ? 9.362 0.727 13.260 1.00 91.31 223 SER A O 1
ATOM 1721 N N . ASN A 1 224 ? 8.827 -1.281 12.386 1.00 90.62 224 ASN A N 1
ATOM 1722 C CA . ASN A 1 224 ? 8.469 -0.811 11.046 1.00 90.62 224 ASN A CA 1
ATOM 1723 C C . ASN A 1 224 ? 7.206 0.054 11.111 1.00 90.62 224 ASN A C 1
ATOM 1725 O O . ASN A 1 224 ? 7.250 1.235 10.789 1.00 90.62 224 ASN A O 1
ATOM 1729 N N . THR A 1 225 ? 6.128 -0.479 11.693 1.00 88.62 225 THR A N 1
ATOM 1730 C CA . THR A 1 225 ? 4.887 0.265 11.959 1.00 88.62 225 THR A CA 1
ATOM 1731 C C . THR A 1 225 ? 5.145 1.541 12.754 1.00 88.62 225 THR A C 1
ATOM 1733 O O . THR A 1 225 ? 4.602 2.597 12.443 1.00 88.62 225 THR A O 1
ATOM 1736 N N . ARG A 1 226 ? 6.003 1.478 13.783 1.00 91.00 226 ARG A N 1
ATOM 1737 C CA . ARG A 1 226 ? 6.366 2.659 14.580 1.00 91.00 226 ARG A CA 1
ATOM 1738 C C . ARG A 1 226 ? 7.140 3.696 13.765 1.00 91.00 226 ARG A C 1
ATOM 1740 O O . ARG A 1 226 ? 6.943 4.883 13.993 1.00 91.00 226 ARG A O 1
ATOM 1747 N N . MET A 1 227 ? 8.024 3.267 12.872 1.00 92.25 227 MET A N 1
ATOM 1748 C CA . MET A 1 227 ? 8.780 4.165 12.002 1.00 92.25 227 MET A CA 1
ATOM 1749 C C . MET A 1 227 ? 7.851 4.884 11.019 1.00 92.25 227 MET A C 1
ATOM 1751 O O . MET A 1 227 ? 7.979 6.094 10.863 1.00 92.25 227 MET A O 1
ATOM 1755 N N . THR A 1 228 ? 6.889 4.164 10.438 1.00 92.69 228 THR A N 1
ATOM 1756 C CA . THR A 1 228 ? 5.918 4.709 9.480 1.00 92.69 228 THR A CA 1
ATOM 1757 C C . THR A 1 228 ? 4.870 5.587 10.163 1.00 92.69 228 THR A C 1
ATOM 1759 O O . THR A 1 228 ? 4.726 6.755 9.829 1.00 92.69 228 THR A O 1
ATOM 1762 N N . TYR A 1 229 ? 4.151 5.066 11.159 1.00 92.44 229 TYR A N 1
ATOM 1763 C CA . TYR A 1 229 ? 2.968 5.730 11.724 1.00 92.44 229 TYR A CA 1
ATOM 1764 C C . TYR A 1 229 ? 3.215 6.394 13.084 1.00 92.44 229 TYR A C 1
ATOM 1766 O O . TYR A 1 229 ? 2.439 7.243 13.504 1.00 92.44 229 TYR A O 1
ATOM 1774 N N . GLY A 1 230 ? 4.290 6.055 13.801 1.00 89.75 230 GLY A N 1
ATOM 1775 C CA . GLY A 1 230 ? 4.436 6.399 15.224 1.00 89.75 230 GLY A CA 1
ATOM 1776 C C . GLY A 1 230 ? 4.596 7.887 15.550 1.00 89.75 230 GLY A C 1
ATOM 1777 O O . GLY A 1 230 ? 4.377 8.270 16.696 1.00 89.75 230 GLY A O 1
ATOM 1778 N N . SER A 1 231 ? 4.977 8.716 14.575 1.00 92.62 231 SER A N 1
ATOM 1779 C CA . SER A 1 231 ? 5.049 10.179 14.735 1.00 92.62 231 SER A CA 1
ATOM 1780 C C . SER A 1 231 ? 3.750 10.892 14.356 1.00 92.62 231 SER A C 1
ATOM 1782 O O . SER A 1 231 ? 3.612 12.081 14.631 1.00 92.62 231 SER A O 1
ATOM 1784 N N . TRP A 1 232 ? 2.832 10.183 13.701 1.00 94.56 232 TRP A N 1
ATOM 1785 C CA . TRP A 1 232 ? 1.660 10.761 13.047 1.00 94.56 232 TRP A CA 1
ATOM 1786 C C . TRP A 1 232 ? 0.352 10.238 13.616 1.00 94.56 232 TRP A C 1
ATOM 1788 O O . TRP A 1 232 ? -0.634 10.955 13.588 1.00 94.56 232 TRP A O 1
ATOM 1798 N N . CYS A 1 233 ? 0.351 9.023 14.154 1.00 95.00 233 CYS A N 1
ATOM 1799 C CA . CYS A 1 233 ? -0.831 8.333 14.635 1.00 95.00 233 CYS A CA 1
ATOM 1800 C C . CYS A 1 233 ? -0.697 7.988 16.127 1.00 95.00 233 CYS A C 1
ATOM 1802 O O . CYS A 1 233 ? 0.394 8.023 16.708 1.00 95.00 233 CYS A O 1
ATOM 1804 N N . SER A 1 234 ? -1.818 7.633 16.756 1.00 93.12 234 SER A N 1
ATOM 1805 C CA . SER A 1 234 ? -1.857 7.215 18.161 1.00 93.12 234 SER A CA 1
ATOM 1806 C C . SER A 1 234 ? -1.031 5.940 18.423 1.00 93.12 234 SER A C 1
ATOM 1808 O O . SER A 1 234 ? -0.640 5.199 17.516 1.00 93.12 234 SER A O 1
ATOM 1810 N N . ARG A 1 235 ? -0.731 5.640 19.692 1.00 92.25 235 ARG A N 1
ATOM 1811 C CA . ARG A 1 235 ? -0.042 4.376 20.022 1.00 92.25 235 ARG A CA 1
ATOM 1812 C C . ARG A 1 235 ? -0.981 3.185 19.890 1.00 92.25 235 ARG A C 1
ATOM 1814 O O . ARG A 1 235 ? -0.534 2.090 19.557 1.00 92.25 235 ARG A O 1
ATOM 1821 N N . GLU A 1 236 ? -2.255 3.420 20.162 1.00 93.31 236 GLU A N 1
ATOM 1822 C CA . GLU A 1 236 ? -3.354 2.473 20.106 1.00 93.31 236 GLU A CA 1
ATOM 1823 C C . GLU A 1 236 ? -3.509 1.943 18.683 1.00 93.31 236 GLU A C 1
ATOM 1825 O O . GLU A 1 236 ? -3.475 0.731 18.485 1.00 93.31 236 GLU A O 1
ATOM 1830 N N . ILE A 1 237 ? -3.545 2.824 17.679 1.00 93.88 237 ILE A N 1
ATOM 1831 C CA . ILE A 1 237 ? -3.669 2.381 16.289 1.00 93.88 237 ILE A CA 1
ATOM 1832 C C . ILE A 1 237 ? -2.416 1.651 15.795 1.00 93.88 237 ILE A C 1
ATOM 1834 O O . ILE A 1 237 ? -2.513 0.624 15.126 1.00 93.88 237 ILE A O 1
ATOM 1838 N N . GLY A 1 238 ? -1.226 2.084 16.224 1.00 93.00 238 GLY A N 1
ATOM 1839 C CA . GLY A 1 238 ? 0.002 1.330 15.976 1.00 93.00 238 GLY A CA 1
ATOM 1840 C C . GLY A 1 238 ? -0.041 -0.082 16.576 1.00 93.00 238 GLY A C 1
ATOM 1841 O O . GLY A 1 238 ? 0.490 -1.017 15.981 1.00 93.00 238 GLY A O 1
ATOM 1842 N N . ALA A 1 239 ? -0.683 -0.271 17.734 1.00 92.75 239 ALA A N 1
ATOM 1843 C CA . ALA A 1 239 ? -0.879 -1.593 18.325 1.00 92.75 239 ALA A CA 1
ATOM 1844 C C . ALA A 1 239 ? -1.860 -2.456 17.516 1.00 92.75 239 ALA A C 1
ATOM 1846 O O . ALA A 1 239 ? -1.599 -3.648 17.375 1.00 92.75 239 ALA A O 1
ATOM 1847 N N . VAL A 1 240 ? -2.918 -1.864 16.949 1.00 94.69 240 VAL A N 1
ATOM 1848 C CA . VAL A 1 240 ? -3.856 -2.561 16.052 1.00 94.69 240 VAL A CA 1
ATOM 1849 C C . VAL A 1 240 ? -3.135 -3.076 14.805 1.00 94.69 240 VAL A C 1
ATOM 1851 O O . VAL A 1 240 ? -3.229 -4.260 14.505 1.00 94.69 240 VAL A O 1
ATOM 1854 N N . VAL A 1 241 ? -2.329 -2.244 14.134 1.00 95.06 241 VAL A N 1
ATOM 1855 C CA . VAL A 1 241 ? -1.547 -2.681 12.957 1.00 95.06 241 VAL A CA 1
ATOM 1856 C C . VAL A 1 241 ? -0.568 -3.804 13.318 1.00 95.06 241 VAL A C 1
ATOM 1858 O O . VAL A 1 241 ? -0.406 -4.758 12.566 1.00 95.06 241 VAL A O 1
ATOM 1861 N N . ASN A 1 242 ? 0.047 -3.755 14.504 1.00 92.88 242 ASN A N 1
ATOM 1862 C CA . ASN A 1 242 ? 0.941 -4.823 14.971 1.00 92.88 242 ASN A CA 1
ATOM 1863 C C . ASN A 1 242 ? 0.223 -6.143 15.306 1.00 92.88 242 ASN A C 1
ATOM 1865 O O . ASN A 1 242 ? 0.895 -7.154 15.504 1.00 92.88 242 ASN A O 1
ATOM 1869 N N . GLN A 1 243 ? -1.106 -6.127 15.421 1.00 93.69 243 GLN A N 1
ATOM 1870 C CA . GLN A 1 243 ? -1.951 -7.309 15.598 1.00 93.69 243 GLN A CA 1
ATOM 1871 C C . GLN A 1 243 ? -2.635 -7.741 14.294 1.00 93.69 243 GLN A C 1
ATOM 1873 O O . GLN A 1 243 ? -3.372 -8.720 14.304 1.00 93.69 243 GLN A O 1
ATOM 1878 N N . ALA A 1 244 ? -2.417 -7.035 13.185 1.00 96.06 244 ALA A N 1
ATOM 1879 C CA . ALA A 1 244 ? -2.923 -7.433 11.881 1.00 96.06 244 ALA A CA 1
ATOM 1880 C C . ALA A 1 244 ? -2.044 -8.536 11.268 1.00 96.06 244 ALA A C 1
ATOM 1882 O O . ALA A 1 244 ? -0.839 -8.619 11.534 1.00 96.06 244 ALA A O 1
ATOM 1883 N N . HIS A 1 245 ? -2.633 -9.365 10.407 1.00 96.00 245 HIS A N 1
ATOM 1884 C CA . HIS A 1 245 ? -1.881 -10.301 9.575 1.00 96.00 245 HIS A CA 1
ATOM 1885 C C . HIS A 1 245 ? -1.086 -9.528 8.534 1.00 96.00 245 HIS A C 1
ATOM 1887 O O . HIS A 1 245 ? -1.631 -8.660 7.856 1.00 96.00 245 HIS A O 1
ATOM 1893 N N . GLN A 1 246 ? 0.186 -9.876 8.368 1.00 95.81 246 GLN A N 1
ATOM 1894 C CA . GLN A 1 246 ? 0.992 -9.349 7.270 1.00 95.81 246 GLN A CA 1
ATOM 1895 C C . GLN A 1 246 ? 0.817 -10.267 6.080 1.00 95.81 246 GLN A C 1
ATOM 1897 O O . GLN A 1 246 ? 1.118 -11.456 6.175 1.00 95.81 246 GLN A O 1
ATOM 1902 N N . VAL A 1 247 ? 0.315 -9.725 4.982 1.00 97.00 247 VAL A N 1
ATOM 1903 C CA . VAL A 1 247 ? -0.017 -10.486 3.784 1.00 97.00 247 VAL A CA 1
ATOM 1904 C C . VAL A 1 247 ? 0.780 -9.935 2.615 1.00 97.00 247 VAL A C 1
ATOM 1906 O O . VAL A 1 247 ? 0.926 -8.727 2.445 1.00 97.00 247 VAL A O 1
ATOM 1909 N N . THR A 1 248 ? 1.317 -10.839 1.806 1.00 98.00 248 THR A N 1
ATOM 1910 C CA . THR A 1 248 ? 2.052 -10.523 0.587 1.00 98.00 248 THR A CA 1
ATOM 1911 C C . THR A 1 248 ? 1.561 -11.411 -0.545 1.00 98.00 248 THR A C 1
ATOM 1913 O O . THR A 1 248 ? 1.484 -12.633 -0.398 1.00 98.00 248 THR A O 1
ATOM 1916 N N . LEU A 1 249 ? 1.268 -10.784 -1.680 1.00 98.50 249 LEU A N 1
ATOM 1917 C CA . LEU A 1 249 ? 0.887 -11.418 -2.936 1.00 98.50 249 LEU A CA 1
ATOM 1918 C C . LEU A 1 249 ? 1.937 -11.084 -3.990 1.00 98.50 249 LEU A C 1
ATOM 1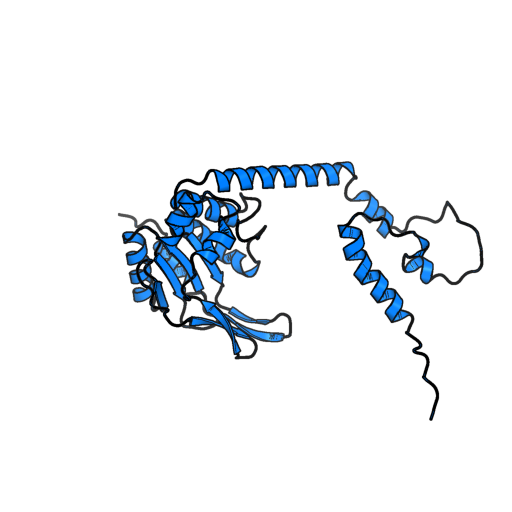920 O O . LEU A 1 249 ? 2.332 -9.925 -4.125 1.00 98.50 249 LEU A O 1
ATOM 1924 N N . ILE A 1 250 ? 2.410 -12.095 -4.715 1.00 98.69 250 ILE A N 1
ATOM 1925 C CA . ILE A 1 250 ? 3.497 -11.939 -5.688 1.00 98.69 250 ILE A CA 1
ATOM 1926 C C . ILE A 1 250 ? 3.176 -12.762 -6.926 1.00 98.69 250 ILE A C 1
ATOM 1928 O O . ILE A 1 250 ? 2.871 -13.953 -6.823 1.00 98.69 250 ILE A O 1
ATOM 1932 N N . ASP A 1 251 ? 3.315 -12.154 -8.097 1.00 98.56 251 ASP A N 1
ATOM 1933 C CA . ASP A 1 251 ? 3.373 -12.900 -9.345 1.00 98.56 251 ASP A CA 1
ATOM 1934 C C . ASP A 1 251 ? 4.695 -13.696 -9.407 1.00 98.56 251 ASP A C 1
ATOM 1936 O O . ASP A 1 251 ? 5.779 -13.108 -9.308 1.00 98.56 251 ASP A O 1
ATOM 1940 N N . PRO A 1 252 ? 4.671 -15.037 -9.539 1.00 97.94 252 PRO A N 1
ATOM 1941 C CA . PRO A 1 252 ? 5.904 -15.817 -9.622 1.00 97.94 252 PRO A CA 1
ATOM 1942 C C . PRO A 1 252 ? 6.761 -15.489 -10.860 1.00 97.94 252 PRO A C 1
ATOM 1944 O O . PRO A 1 252 ? 7.968 -15.777 -10.851 1.00 97.94 252 PRO A O 1
ATOM 1947 N N . GLU A 1 253 ? 6.179 -14.901 -11.907 1.00 98.25 253 GLU A N 1
ATOM 1948 C CA . GLU A 1 253 ? 6.842 -14.588 -13.172 1.00 98.25 253 GLU A CA 1
ATOM 1949 C C . GLU A 1 253 ? 7.390 -13.152 -13.212 1.00 98.25 253 GLU A C 1
ATOM 1951 O O . GLU A 1 253 ? 6.780 -12.192 -12.748 1.00 98.25 253 GLU A O 1
ATOM 1956 N N . TRP A 1 254 ? 8.597 -13.009 -13.762 1.00 98.12 254 TRP A N 1
ATOM 1957 C CA . TRP A 1 254 ? 9.271 -11.718 -13.912 1.00 98.12 254 TRP A CA 1
ATOM 1958 C C . TRP A 1 254 ? 8.676 -10.925 -15.074 1.00 98.12 254 TRP A C 1
ATOM 1960 O O . TRP A 1 254 ? 8.439 -11.491 -16.138 1.00 98.12 254 TRP A O 1
ATOM 1970 N N . GLY A 1 255 ? 8.508 -9.615 -14.896 1.00 97.06 255 GLY A N 1
ATOM 1971 C CA . GLY A 1 255 ? 8.038 -8.711 -15.947 1.00 97.06 255 GLY A CA 1
ATOM 1972 C C . GLY A 1 255 ? 6.558 -8.839 -16.294 1.00 97.06 255 GLY A C 1
ATOM 1973 O O . GLY A 1 255 ? 6.120 -8.214 -17.252 1.00 97.06 255 GLY A O 1
ATOM 1974 N N . ARG A 1 256 ? 5.801 -9.664 -15.563 1.00 96.56 256 ARG A N 1
ATOM 1975 C CA . ARG A 1 256 ? 4.394 -9.924 -15.850 1.00 96.56 256 ARG A CA 1
ATOM 1976 C C . ARG A 1 256 ? 3.483 -9.007 -15.040 1.00 96.56 256 ARG A C 1
ATOM 1978 O O . ARG A 1 256 ? 3.645 -8.893 -13.827 1.00 96.56 256 ARG A O 1
ATOM 1985 N N . GLU A 1 257 ? 2.515 -8.397 -15.720 1.00 94.31 257 GLU A N 1
ATOM 1986 C CA . GLU A 1 257 ? 1.551 -7.455 -15.126 1.00 94.31 257 GLU A CA 1
ATOM 1987 C C . GLU A 1 257 ? 0.090 -7.866 -15.328 1.00 94.31 257 GLU A C 1
ATOM 1989 O O . GLU A 1 257 ? -0.808 -7.293 -14.716 1.00 94.31 257 GLU A O 1
ATOM 1994 N N . ASP A 1 258 ? -0.163 -8.879 -16.155 1.00 96.06 258 ASP A N 1
ATOM 1995 C CA . ASP A 1 258 ? -1.495 -9.289 -16.600 1.00 96.06 258 ASP A CA 1
ATOM 1996 C C . ASP A 1 258 ? -2.154 -10.358 -15.709 1.00 96.06 258 ASP A C 1
ATOM 1998 O O . ASP A 1 258 ? -3.244 -10.832 -16.031 1.00 96.06 258 ASP A O 1
ATOM 2002 N N . VAL A 1 259 ? -1.541 -10.713 -14.570 1.00 98.25 259 VAL A N 1
ATOM 2003 C CA . VAL A 1 259 ? -2.100 -11.689 -13.615 1.00 98.25 259 VAL A CA 1
ATOM 2004 C C . VAL A 1 259 ? -2.414 -11.065 -12.258 1.00 98.25 259 VAL A C 1
ATOM 2006 O O . VAL A 1 259 ? -3.584 -11.024 -11.886 1.00 98.25 259 VAL A O 1
ATOM 2009 N N . LEU A 1 260 ? -1.417 -10.562 -11.512 1.00 98.56 260 LEU A N 1
ATOM 2010 C CA . LEU A 1 260 ? -1.641 -10.052 -10.147 1.00 98.56 260 LEU A CA 1
ATOM 2011 C C . LEU A 1 260 ? -2.657 -8.900 -10.109 1.00 98.56 260 LEU A C 1
ATOM 2013 O O . LEU A 1 260 ? -3.636 -8.965 -9.367 1.00 98.56 260 LEU A O 1
ATOM 2017 N N . TRP A 1 261 ? -2.433 -7.844 -10.892 1.00 98.25 261 TRP A N 1
ATOM 2018 C CA . TRP A 1 261 ? -3.265 -6.639 -10.830 1.00 98.25 261 TRP A CA 1
ATOM 2019 C C . TRP A 1 261 ? -4.673 -6.848 -11.392 1.00 98.25 261 TRP A C 1
ATOM 2021 O O . TRP A 1 261 ? -5.627 -6.400 -10.747 1.00 98.25 261 TRP A O 1
ATOM 2031 N N . PRO A 1 262 ? -4.860 -7.574 -12.514 1.00 97.94 262 PRO A N 1
ATOM 2032 C CA . PRO A 1 262 ? -6.196 -7.950 -12.963 1.00 97.94 262 PRO A CA 1
ATOM 2033 C C . PRO A 1 262 ? -6.942 -8.837 -11.964 1.00 97.94 262 PRO A C 1
ATOM 2035 O O . PRO A 1 262 ? -8.111 -8.569 -11.711 1.00 97.94 262 PRO A O 1
ATOM 2038 N N . ALA A 1 263 ? -6.283 -9.818 -11.332 1.00 98.19 263 ALA A N 1
ATOM 2039 C CA . ALA A 1 263 ? -6.911 -10.665 -10.312 1.00 98.19 263 ALA A CA 1
ATOM 2040 C C . ALA A 1 263 ? -7.404 -9.853 -9.104 1.00 98.19 263 ALA A C 1
ATOM 2042 O O . ALA A 1 263 ? -8.501 -10.074 -8.595 1.00 98.19 263 ALA A O 1
ATOM 2043 N N . LEU A 1 264 ? -6.613 -8.873 -8.658 1.00 98.12 264 LEU A N 1
ATOM 2044 C CA . LEU A 1 264 ? -7.013 -7.973 -7.576 1.00 98.12 264 LEU A CA 1
ATOM 2045 C C . LEU A 1 264 ? -8.108 -7.000 -8.010 1.00 98.12 264 LEU A C 1
ATOM 2047 O O . LEU A 1 264 ? -8.971 -6.663 -7.212 1.00 98.12 264 LEU A O 1
ATOM 2051 N N . THR A 1 265 ? -8.121 -6.585 -9.271 1.00 97.38 265 THR A N 1
ATOM 2052 C CA . THR A 1 265 ? -9.203 -5.757 -9.812 1.00 97.38 265 THR A CA 1
ATOM 2053 C C . THR A 1 265 ? -10.510 -6.548 -9.899 1.00 97.38 265 THR A C 1
ATOM 2055 O O . THR A 1 265 ? -11.555 -6.021 -9.540 1.00 97.38 265 THR A O 1
ATOM 2058 N N . GLU A 1 266 ? -10.468 -7.812 -10.331 1.00 95.69 266 GLU A N 1
ATOM 2059 C CA . GLU A 1 266 ? -11.627 -8.716 -10.369 1.00 95.69 266 GLU A CA 1
ATOM 2060 C C . GLU A 1 266 ? -12.206 -8.943 -8.969 1.00 95.69 266 GLU A C 1
ATOM 2062 O O . GLU A 1 266 ? -13.412 -8.801 -8.782 1.00 95.69 266 GLU A O 1
ATOM 2067 N N . LEU A 1 267 ? -11.344 -9.200 -7.978 1.00 94.62 267 LEU A N 1
ATOM 2068 C CA . LEU A 1 267 ? -11.709 -9.289 -6.559 1.00 94.62 267 LEU A CA 1
ATOM 2069 C C . LEU A 1 267 ? -12.525 -8.073 -6.083 1.00 94.62 267 LEU A C 1
ATOM 2071 O O . LEU A 1 267 ? -13.421 -8.216 -5.254 1.00 94.62 267 LEU A O 1
ATOM 2075 N N . LEU A 1 268 ? -12.175 -6.878 -6.562 1.00 93.44 268 LEU A N 1
ATOM 2076 C CA . LEU A 1 268 ? -12.773 -5.611 -6.139 1.00 93.44 268 LEU A CA 1
ATOM 2077 C C . LEU A 1 268 ? -14.087 -5.291 -6.859 1.00 93.44 268 LEU A C 1
ATOM 2079 O O . LEU A 1 268 ? -14.799 -4.370 -6.451 1.00 93.44 268 LEU A O 1
ATOM 2083 N N . GLN A 1 269 ? -14.428 -6.017 -7.927 1.00 88.75 269 GLN A N 1
ATOM 2084 C CA . GLN A 1 269 ? -15.685 -5.787 -8.623 1.00 88.75 269 GLN A CA 1
ATOM 2085 C C . GLN A 1 269 ? -16.861 -6.254 -7.757 1.00 88.75 269 GLN A C 1
ATOM 2087 O O . GLN A 1 269 ? -16.830 -7.356 -7.208 1.00 88.75 269 GLN A O 1
ATOM 2092 N N . PRO A 1 270 ? -17.938 -5.456 -7.646 1.00 71.06 270 PRO A N 1
ATOM 2093 C CA . PRO A 1 270 ? -19.144 -5.915 -6.981 1.00 71.06 270 PRO A CA 1
ATOM 2094 C C . PRO A 1 270 ? -19.689 -7.128 -7.737 1.00 71.06 270 PRO A C 1
ATOM 2096 O O . PRO A 1 270 ? -20.025 -7.034 -8.920 1.00 71.06 270 PRO A O 1
ATOM 2099 N N . HIS A 1 271 ? -19.782 -8.270 -7.059 1.00 55.34 271 HIS A N 1
ATOM 2100 C CA . HIS A 1 271 ? -20.485 -9.422 -7.603 1.00 55.34 271 HIS A CA 1
ATOM 2101 C C . HIS A 1 271 ? -21.956 -9.032 -7.780 1.00 55.34 271 HIS A C 1
ATOM 2103 O O . HIS A 1 271 ? -22.629 -8.660 -6.821 1.00 55.34 271 HIS A O 1
ATOM 2109 N N . ALA A 1 272 ? -22.437 -9.039 -9.023 1.00 46.06 272 ALA A N 1
ATOM 2110 C CA . ALA A 1 272 ? -23.859 -8.899 -9.288 1.00 46.06 272 ALA A CA 1
ATOM 2111 C C . ALA A 1 272 ? -24.556 -10.175 -8.794 1.00 46.06 272 ALA A C 1
ATOM 2113 O O . ALA A 1 272 ? -24.337 -11.244 -9.367 1.00 46.06 272 ALA A O 1
ATOM 2114 N N . ASP A 1 273 ? -25.332 -10.044 -7.717 1.00 37.75 273 ASP A N 1
ATOM 2115 C CA . ASP A 1 273 ? -26.249 -11.078 -7.219 1.00 37.75 273 ASP A CA 1
ATOM 2116 C C . ASP A 1 273 ? -27.366 -11.399 -8.233 1.00 37.75 273 ASP A C 1
ATOM 2118 O O . ASP A 1 273 ? -27.890 -10.457 -8.881 1.00 37.75 273 ASP A O 1
#